Protein AF-D6AEX8-F1 (afdb_monomer_lite)

Foldseek 3Di:
DDDDDDDDDDDDDDDDDDDDDDDDDDDDDDDDDPDPPPPDDPPPPDPPQAFQFDKDFDPVVQVVVVLVVQDDDPDDPDDDDDWDRMFGFPQGDDDPPAWGKGWTDDPARPPQWTKMKTWDDDDPDIDIDIDTFHFDPDWADDPPDPDTDGHRHGHPRRHDDPVSDDDVVVVVVVVVVVVVVVVVVVVVPPPDDDDDDD

Secondary structure (DSSP, 8-state):
-------------------------------------PPPPPP-----------EEE--HHHHHHHHHTS---TT--PPPPPPPSEEE--S-S--TTSPEEEE---S--TTT-EEEEEEE--TT--EEEEEEEPBP--EE--TT-SSPEEP-SBTT-SSPPTTTS--HHHHHHHHHHHHHHHHHHHHTTSSS------

Radius of gyration: 33.28 Å; chains: 1; bounding box: 108×55×91 Å

pLDDT: mean 71.16, std 20.05, range [33.72, 96.81]

Organism: NCBI:txid457431

Sequence (198 aa):
MGGRAGPGPARAPHRATPGQDRPAQRPQSGRGSVNDRHPPPLPARMRAMLQCTAFTELPEMGARVALMGLEDEPGEATEAPELDAFLLCELGEHEEGVEHAAQLPSVSASGGRDLWMFWTDGDGRRKFRFAELLPCPAVIHRLSVKDGDACVLFDRHPAAHSWDVTDPLADLMAERIREEVRRDRGDGGAEGVRGGRP

Structure (mmCIF, N/CA/C/O backbone):
data_AF-D6AEX8-F1
#
_entry.id   AF-D6AEX8-F1
#
loop_
_atom_site.group_PDB
_atom_site.id
_atom_site.type_symbol
_atom_site.label_atom_id
_atom_site.label_alt_id
_atom_site.label_comp_id
_atom_site.label_asym_id
_atom_site.label_entity_id
_atom_site.label_seq_id
_atom_site.pdbx_PDB_ins_code
_atom_site.Cartn_x
_atom_site.Cartn_y
_atom_site.Cartn_z
_atom_site.occupancy
_atom_site.B_iso_or_equiv
_atom_site.auth_seq_id
_atom_site.auth_comp_id
_atom_site.auth_asym_id
_atom_site.auth_atom_id
_atom_site.pdbx_PDB_model_num
ATOM 1 N N . MET A 1 1 ? -30.493 -43.339 40.953 1.00 40.47 1 MET A N 1
ATOM 2 C CA . MET A 1 1 ? -31.902 -43.766 41.102 1.00 40.47 1 MET A CA 1
ATOM 3 C C . MET A 1 1 ? -32.790 -42.795 40.331 1.00 40.47 1 MET A C 1
ATOM 5 O O . MET A 1 1 ? -32.630 -41.610 40.563 1.00 40.47 1 MET A O 1
ATOM 9 N N . GLY A 1 2 ? -33.672 -43.310 39.454 1.00 43.44 2 GLY A N 1
ATOM 10 C CA . GLY A 1 2 ? -34.758 -42.598 38.734 1.00 43.44 2 GLY A CA 1
ATOM 11 C C . GLY A 1 2 ? -34.277 -41.642 37.633 1.00 43.44 2 GLY A C 1
ATOM 12 O O . GLY A 1 2 ? -33.575 -40.697 37.938 1.00 43.44 2 GLY A O 1
ATOM 13 N N . GLY A 1 3 ? -34.499 -41.864 36.330 1.00 42.03 3 GLY A N 1
ATOM 14 C CA . GLY A 1 3 ? -35.783 -42.047 35.623 1.00 42.03 3 GLY A CA 1
ATOM 15 C C . GLY A 1 3 ? -36.250 -40.667 35.107 1.00 42.03 3 GLY A C 1
ATOM 16 O O . GLY A 1 3 ? -36.285 -39.743 35.899 1.00 42.03 3 GLY A O 1
ATOM 17 N N . ARG A 1 4 ? -36.611 -40.397 33.844 1.00 50.50 4 ARG A N 1
ATOM 18 C CA . ARG A 1 4 ? -37.122 -41.212 32.729 1.00 50.50 4 ARG A CA 1
ATOM 19 C C . ARG A 1 4 ? -36.909 -40.509 31.363 1.00 50.50 4 ARG A C 1
ATOM 21 O O . ARG A 1 4 ? -36.743 -39.298 31.308 1.00 50.50 4 ARG A O 1
ATOM 28 N N . ALA A 1 5 ? -37.014 -41.304 30.289 1.00 47.91 5 ALA A N 1
ATOM 29 C CA . ALA A 1 5 ? -37.356 -40.938 28.901 1.00 47.91 5 ALA A CA 1
ATOM 30 C C . ALA A 1 5 ? -38.612 -40.027 28.814 1.00 47.91 5 ALA A C 1
ATOM 32 O O . ALA A 1 5 ? -39.414 -40.032 29.742 1.00 47.91 5 ALA A O 1
ATOM 33 N N . GLY A 1 6 ? -38.908 -39.268 27.754 1.00 41.25 6 GLY A N 1
ATOM 34 C CA . GLY A 1 6 ? -38.571 -39.386 26.333 1.00 41.25 6 GLY A CA 1
ATOM 35 C C . GLY A 1 6 ? -39.317 -38.309 25.498 1.00 41.25 6 GLY A C 1
ATOM 36 O O . GLY A 1 6 ? -39.735 -37.305 26.068 1.00 41.25 6 GLY A O 1
ATOM 37 N N . PRO A 1 7 ? -39.469 -38.486 24.170 1.00 55.53 7 PRO A N 1
ATOM 38 C CA . PRO A 1 7 ? -39.352 -37.424 23.160 1.00 55.53 7 PRO A CA 1
ATOM 39 C C . PRO A 1 7 ? -40.683 -36.878 22.607 1.00 55.53 7 PRO A C 1
ATOM 41 O O . PRO A 1 7 ? -41.732 -37.499 22.749 1.00 55.53 7 PRO A O 1
ATOM 44 N N . GLY A 1 8 ? -40.612 -35.769 21.861 1.00 37.84 8 GLY A N 1
ATOM 45 C CA . GLY A 1 8 ? -41.704 -35.302 21.001 1.00 37.84 8 GLY A CA 1
ATOM 46 C C . GLY A 1 8 ? -41.222 -34.387 19.865 1.00 37.84 8 GLY A C 1
ATOM 47 O O . GLY A 1 8 ? -40.840 -33.253 20.142 1.00 37.84 8 GLY A O 1
ATOM 48 N N . PRO A 1 9 ? -41.235 -34.843 18.598 1.00 59.88 9 PRO A N 1
ATOM 49 C CA . PRO A 1 9 ? -41.035 -34.012 17.415 1.00 59.88 9 PRO A CA 1
ATOM 50 C C . PRO A 1 9 ? -42.377 -33.682 16.739 1.00 59.88 9 PRO A C 1
ATOM 52 O O . PRO A 1 9 ? -43.274 -34.521 16.726 1.00 59.88 9 PRO A O 1
ATOM 55 N N . ALA A 1 10 ? -42.491 -32.491 16.143 1.00 43.84 10 ALA A N 1
ATOM 56 C CA . ALA A 1 10 ? -43.468 -32.073 15.116 1.00 43.84 10 ALA A CA 1
ATOM 57 C C . ALA A 1 10 ? -43.541 -30.534 15.148 1.00 43.84 10 ALA A C 1
ATOM 59 O O . ALA A 1 10 ? -43.541 -29.961 16.224 1.00 43.84 10 ALA A O 1
ATOM 60 N N . ARG A 1 11 ? -43.662 -29.758 14.073 1.00 45.56 11 ARG A N 1
ATOM 61 C CA . ARG A 1 11 ? -44.018 -30.005 12.675 1.00 45.56 11 ARG A CA 1
ATOM 62 C C . ARG A 1 11 ? -43.701 -28.702 11.930 1.00 45.56 11 ARG A C 1
ATOM 64 O O . ARG A 1 11 ? -44.128 -27.639 12.370 1.00 45.56 11 ARG A O 1
ATOM 71 N N . ALA A 1 12 ? -43.042 -28.789 10.781 1.00 50.38 12 ALA A N 1
ATOM 72 C CA . ALA A 1 12 ? -43.205 -27.784 9.737 1.00 50.38 12 ALA A CA 1
ATOM 73 C C . ALA A 1 12 ? -44.574 -27.979 9.062 1.00 50.38 12 ALA A C 1
ATOM 75 O O . ALA A 1 12 ? -45.038 -29.119 8.941 1.00 50.38 12 ALA A O 1
ATOM 76 N N . PRO A 1 13 ? -45.187 -26.909 8.544 1.00 58.19 13 PRO A N 1
ATOM 77 C CA . PRO A 1 13 ? -46.015 -27.036 7.360 1.00 58.19 13 PRO A CA 1
ATOM 78 C C . PRO A 1 13 ? -45.379 -26.295 6.182 1.00 58.19 13 PRO A C 1
ATOM 80 O O . PRO A 1 13 ? -45.361 -25.069 6.114 1.00 58.19 13 PRO A O 1
ATOM 83 N N . HIS A 1 14 ? -44.927 -27.082 5.206 1.00 39.69 14 HIS A N 1
ATOM 84 C CA . HIS A 1 14 ? -44.972 -26.679 3.808 1.00 39.69 14 HIS A CA 1
ATOM 85 C C . HIS A 1 14 ? -46.424 -26.364 3.436 1.00 39.69 14 HIS A C 1
ATOM 87 O O . HIS A 1 14 ? -47.316 -27.190 3.642 1.00 39.69 14 HIS A O 1
ATOM 93 N N . ARG A 1 15 ? -46.651 -25.207 2.813 1.00 41.66 15 ARG A N 1
ATOM 94 C CA . ARG A 1 15 ? -47.817 -24.999 1.957 1.00 41.66 15 ARG A CA 1
ATOM 95 C C . ARG A 1 15 ? -47.347 -24.395 0.642 1.00 41.66 15 ARG A C 1
ATOM 97 O O . ARG A 1 15 ? -46.843 -23.280 0.594 1.00 41.66 15 ARG A O 1
ATOM 104 N N . ALA A 1 16 ? -47.461 -25.212 -0.393 1.00 36.91 16 ALA A N 1
ATOM 105 C CA . ALA A 1 16 ? -47.256 -24.860 -1.782 1.00 36.91 16 ALA A CA 1
ATOM 106 C C . ALA A 1 16 ? -48.549 -24.302 -2.402 1.00 36.91 16 ALA A C 1
ATOM 108 O O . ALA A 1 16 ? -49.630 -24.457 -1.829 1.00 36.91 16 ALA A O 1
ATOM 109 N N . THR A 1 17 ? -48.384 -23.830 -3.646 1.00 44.56 17 THR A N 1
ATOM 110 C CA . THR A 1 17 ? -49.362 -23.609 -4.738 1.00 44.56 17 THR A CA 1
ATOM 111 C C . THR A 1 17 ? -50.007 -22.216 -4.840 1.00 44.56 17 THR A C 1
ATOM 113 O O . THR A 1 17 ? -50.151 -21.542 -3.825 1.00 44.56 17 THR A O 1
ATOM 116 N N . PRO A 1 18 ? -50.533 -21.826 -6.022 1.00 45.72 18 PRO A N 1
ATOM 117 C CA . PRO A 1 18 ? -49.963 -21.957 -7.377 1.00 45.72 18 PRO A CA 1
ATOM 118 C C . PRO A 1 18 ? -50.206 -20.715 -8.276 1.00 45.72 18 PRO A C 1
ATOM 120 O O . PRO A 1 18 ? -51.182 -20.003 -8.098 1.00 45.72 18 PRO A O 1
ATOM 123 N N . GLY A 1 19 ? -49.405 -20.594 -9.343 1.00 33.72 19 GLY A N 1
ATOM 124 C CA . GLY A 1 19 ? -49.884 -20.275 -10.699 1.00 33.72 19 GLY A CA 1
ATOM 125 C C . GLY A 1 19 ? -50.296 -18.840 -11.067 1.00 33.72 19 GLY A C 1
ATOM 126 O O . GLY A 1 19 ? -50.772 -18.077 -10.241 1.00 33.72 19 GLY A O 1
ATOM 127 N N . GLN A 1 20 ? -50.204 -18.594 -12.383 1.00 41.84 20 GLN A N 1
ATOM 128 C CA . GLN A 1 20 ? -50.822 -17.513 -13.175 1.00 41.84 20 GLN A CA 1
ATOM 129 C C . GLN A 1 20 ? -50.052 -16.175 -13.184 1.00 41.84 20 GLN A C 1
ATOM 131 O O . GLN A 1 20 ? -49.653 -15.668 -12.151 1.00 41.84 20 GLN A O 1
ATOM 136 N N . ASP A 1 21 ? -49.751 -15.522 -14.307 1.00 40.06 21 ASP A N 1
ATOM 137 C CA . ASP A 1 21 ? -50.080 -15.775 -15.705 1.00 40.06 21 ASP A CA 1
ATOM 138 C C . ASP A 1 21 ? -49.031 -15.127 -16.612 1.00 40.06 21 ASP A C 1
ATOM 140 O O . ASP A 1 21 ? -48.536 -14.025 -16.375 1.00 40.06 21 ASP A O 1
ATOM 144 N N . ARG A 1 22 ? -48.715 -15.841 -17.689 1.00 48.41 22 ARG A N 1
ATOM 145 C CA . ARG A 1 22 ? -47.839 -15.412 -18.773 1.00 48.41 22 ARG A CA 1
ATOM 146 C C . ARG A 1 22 ? -48.739 -14.942 -19.921 1.00 48.41 22 ARG A C 1
ATOM 148 O O . ARG A 1 22 ? -49.391 -15.793 -20.523 1.00 48.41 22 ARG A O 1
ATOM 155 N N . PRO A 1 23 ? -48.769 -13.657 -20.305 1.00 47.47 23 PRO A N 1
ATOM 156 C CA . PRO A 1 23 ? -49.299 -13.296 -21.608 1.00 47.47 23 PRO A CA 1
ATOM 157 C C . PRO A 1 23 ? -48.186 -13.388 -22.655 1.00 47.47 23 PRO A C 1
ATOM 159 O O . PRO A 1 23 ? -47.220 -12.627 -22.655 1.00 47.47 23 PRO A O 1
ATOM 162 N N . ALA A 1 24 ? -48.349 -14.339 -23.572 1.00 42.94 24 ALA A N 1
ATOM 163 C CA . ALA A 1 24 ? -47.699 -14.310 -24.871 1.00 42.94 24 ALA A CA 1
ATOM 164 C C . ALA A 1 24 ? -48.256 -13.122 -25.672 1.00 42.94 24 ALA A C 1
ATOM 166 O O . ALA A 1 24 ? -49.466 -13.030 -25.881 1.00 42.94 24 ALA A O 1
ATOM 167 N N . GLN A 1 25 ? -47.383 -12.235 -26.153 1.00 46.62 25 GLN A N 1
ATOM 168 C CA . GLN A 1 25 ? -47.724 -11.293 -27.218 1.00 46.62 25 GLN A CA 1
ATOM 169 C C . GLN A 1 25 ? -46.730 -11.399 -28.380 1.00 46.62 25 GLN A C 1
ATOM 171 O O . GLN A 1 25 ? -45.551 -11.692 -28.212 1.00 46.62 25 GLN A O 1
ATOM 176 N N . ARG A 1 26 ? -47.325 -11.243 -29.564 1.00 44.19 26 ARG A N 1
ATOM 177 C CA . ARG A 1 26 ? -46.908 -11.564 -30.936 1.00 44.19 26 ARG A CA 1
ATOM 178 C C . ARG A 1 26 ? -45.551 -11.013 -31.408 1.00 44.19 26 ARG A C 1
ATOM 180 O O . ARG A 1 26 ? -45.078 -10.006 -30.889 1.00 44.19 26 ARG A O 1
ATOM 187 N N . PRO A 1 27 ? -44.999 -11.601 -32.491 1.00 40.84 27 PRO A N 1
ATOM 188 C CA . PRO A 1 27 ? -43.786 -11.117 -33.135 1.00 40.84 27 PRO A CA 1
ATOM 189 C C . PRO A 1 27 ? -44.057 -9.791 -33.855 1.00 40.84 27 PRO A C 1
ATOM 191 O O . PRO A 1 27 ? -44.942 -9.710 -34.710 1.00 40.84 27 PRO A O 1
ATOM 194 N N . GLN A 1 28 ? -43.287 -8.754 -33.526 1.00 47.34 28 GLN A N 1
ATOM 195 C CA . GLN A 1 28 ? -43.248 -7.530 -34.317 1.00 47.34 28 GLN A CA 1
ATOM 196 C C . GLN A 1 28 ? -42.206 -7.690 -35.424 1.00 47.34 28 GLN A C 1
ATOM 198 O O . GLN A 1 28 ? -41.004 -7.789 -35.188 1.00 47.34 28 GLN A O 1
ATOM 203 N N . SER A 1 29 ? -42.724 -7.763 -36.646 1.00 39.59 29 SER A N 1
ATOM 204 C CA . SER A 1 29 ? -42.009 -7.645 -37.909 1.00 39.59 29 SER A CA 1
ATOM 205 C C . SER A 1 29 ? -41.230 -6.330 -37.987 1.00 39.59 29 SER A C 1
ATOM 207 O O . SER A 1 29 ? -41.716 -5.287 -37.551 1.00 39.59 29 SER A O 1
ATOM 209 N N . GLY A 1 30 ? -40.039 -6.402 -38.575 1.00 43.69 30 GLY A N 1
ATOM 210 C CA . GLY A 1 30 ? -39.017 -5.370 -38.521 1.00 43.69 30 GLY A CA 1
ATOM 211 C C . GLY A 1 30 ? -39.363 -4.001 -39.106 1.00 43.69 30 GLY A C 1
ATOM 212 O O . GLY A 1 30 ? -40.129 -3.846 -40.056 1.00 43.69 30 GLY A O 1
ATOM 213 N N . ARG A 1 31 ? -38.646 -3.014 -38.574 1.00 42.91 31 ARG A N 1
ATOM 214 C CA . ARG A 1 31 ? -38.124 -1.869 -39.318 1.00 42.91 31 ARG A CA 1
ATOM 215 C C . ARG A 1 31 ? -36.673 -1.706 -38.888 1.00 42.91 31 ARG A C 1
ATOM 217 O O . ARG A 1 31 ? -36.395 -1.622 -37.697 1.00 42.91 31 ARG A O 1
ATOM 224 N N . GLY A 1 32 ? -35.760 -1.763 -39.854 1.00 46.50 32 GLY A N 1
ATOM 225 C CA . GLY A 1 32 ? -34.331 -1.617 -39.614 1.00 46.50 32 GLY A CA 1
ATOM 226 C C . GLY A 1 32 ? -34.030 -0.277 -38.953 1.00 46.50 32 GLY A C 1
ATOM 227 O O . GLY A 1 32 ? -34.293 0.770 -39.539 1.00 46.50 32 GLY A O 1
ATOM 228 N N . SER A 1 33 ? -33.470 -0.330 -37.746 1.00 41.44 33 SER A N 1
ATOM 229 C CA . SER A 1 33 ? -32.768 0.800 -37.152 1.00 41.44 33 SER A CA 1
ATOM 230 C C . SER A 1 33 ? -31.300 0.664 -37.528 1.00 41.44 33 SER A C 1
ATOM 232 O O . SER A 1 33 ? -30.541 -0.112 -36.951 1.00 41.44 33 SER A O 1
ATOM 234 N N . VAL A 1 34 ? -30.918 1.371 -38.584 1.00 51.06 34 VAL A N 1
ATOM 235 C CA . VAL A 1 34 ? -29.521 1.569 -38.957 1.00 51.06 34 VAL A CA 1
ATOM 236 C C . VAL A 1 34 ? -28.961 2.602 -37.980 1.00 51.06 34 VAL A C 1
ATOM 238 O O . VAL A 1 34 ? -29.012 3.785 -38.286 1.00 51.06 34 VAL A O 1
ATOM 241 N N . ASN A 1 35 ? -28.557 2.169 -36.778 1.00 49.91 35 ASN A N 1
ATOM 242 C CA . ASN A 1 35 ? -27.537 2.793 -35.912 1.00 49.91 35 ASN A CA 1
ATOM 243 C C . ASN A 1 35 ? -27.545 2.187 -34.494 1.00 49.91 35 ASN A C 1
ATOM 245 O O . ASN A 1 35 ? -27.806 2.875 -33.518 1.00 49.91 35 ASN A O 1
ATOM 249 N N . ASP A 1 36 ? -27.177 0.911 -34.377 1.00 45.22 36 ASP A N 1
ATOM 250 C CA . ASP A 1 36 ? -26.611 0.353 -33.139 1.00 45.22 36 ASP A CA 1
ATOM 251 C C . ASP A 1 36 ? -25.199 -0.149 -33.446 1.00 45.22 36 ASP A C 1
ATOM 253 O O . ASP A 1 36 ? -24.874 -1.333 -33.379 1.00 45.22 36 ASP A O 1
ATOM 257 N N . ARG A 1 37 ? -24.328 0.777 -33.858 1.00 45.16 37 ARG A N 1
ATOM 258 C CA . ARG A 1 37 ? -22.890 0.544 -33.747 1.00 45.16 37 ARG A CA 1
ATOM 259 C C . ARG A 1 37 ? -22.507 0.930 -32.329 1.00 45.16 37 ARG A C 1
ATOM 261 O O . ARG A 1 37 ? -22.095 2.060 -32.088 1.00 45.16 37 ARG A O 1
ATOM 268 N N . HIS A 1 38 ? -22.653 -0.014 -31.401 1.00 45.69 38 HIS A N 1
ATOM 269 C CA . HIS A 1 38 ? -21.821 0.024 -30.207 1.00 45.69 38 HIS A CA 1
ATOM 270 C C . HIS A 1 38 ? -20.369 0.148 -30.692 1.00 45.69 38 HIS A C 1
ATOM 272 O O . HIS A 1 38 ? -19.953 -0.659 -31.535 1.00 45.69 38 HIS A O 1
ATOM 278 N N . PRO A 1 39 ? -19.607 1.165 -30.255 1.00 46.16 39 PRO A N 1
ATOM 279 C CA . PRO A 1 39 ? -18.183 1.170 -30.527 1.00 46.16 39 PRO A CA 1
ATOM 280 C C . PRO A 1 39 ? -17.604 -0.140 -29.971 1.00 46.16 39 PRO A C 1
ATOM 282 O O . PRO A 1 39 ? -18.039 -0.584 -28.902 1.00 46.16 39 PRO A O 1
ATOM 285 N N . PRO A 1 40 ? -16.670 -0.797 -30.683 1.00 49.59 40 PRO A N 1
ATOM 286 C CA . PRO A 1 40 ? -15.961 -1.925 -30.097 1.00 49.59 40 PRO A CA 1
ATOM 287 C C . PRO A 1 40 ? -15.366 -1.473 -28.756 1.00 49.59 40 PRO A C 1
ATOM 289 O O . PRO A 1 40 ? -14.956 -0.307 -28.657 1.00 49.59 40 PRO A O 1
ATOM 292 N N . PRO A 1 41 ? -15.317 -2.345 -27.729 1.00 53.75 41 PRO A N 1
ATOM 293 C CA . PRO A 1 41 ? -14.581 -2.022 -26.517 1.00 53.75 41 PRO A CA 1
ATOM 294 C C . PRO A 1 41 ? -13.187 -1.585 -26.957 1.00 53.75 41 PRO A C 1
ATOM 296 O O . PRO A 1 41 ? -12.551 -2.251 -27.781 1.00 53.75 41 PRO A O 1
ATOM 299 N N . LEU A 1 42 ? -12.771 -0.403 -26.502 1.00 49.94 42 LEU A N 1
ATOM 300 C CA . LEU A 1 42 ? -11.452 0.114 -26.825 1.00 49.94 42 LEU A CA 1
ATOM 301 C C . LEU A 1 42 ? -10.431 -0.993 -26.501 1.00 49.94 42 LEU A C 1
ATOM 303 O O . LEU A 1 42 ? -10.578 -1.651 -25.466 1.00 49.94 42 LEU A O 1
ATOM 307 N N . PRO A 1 43 ? -9.417 -1.233 -27.359 1.00 46.56 43 PRO A N 1
ATOM 308 C CA . PRO A 1 43 ? -8.314 -2.113 -26.986 1.00 46.56 43 PRO A CA 1
ATOM 309 C C . PRO A 1 43 ? -7.749 -1.620 -25.652 1.00 46.56 43 PRO A C 1
ATOM 311 O O . PRO A 1 43 ? -7.888 -0.429 -25.375 1.00 46.56 43 PRO A O 1
ATOM 314 N N . ALA A 1 44 ? -7.148 -2.505 -24.849 1.00 46.53 44 ALA A N 1
ATOM 315 C CA . ALA A 1 44 ? -6.497 -2.192 -23.574 1.00 46.53 44 ALA A CA 1
ATOM 316 C C . ALA A 1 44 ? -5.417 -1.104 -23.759 1.00 46.53 44 ALA A C 1
ATOM 318 O O . ALA A 1 44 ? -4.225 -1.361 -23.873 1.00 46.53 44 ALA A O 1
ATOM 319 N N . ARG A 1 45 ? -5.875 0.135 -23.899 1.00 47.09 45 ARG A N 1
ATOM 320 C CA . ARG A 1 45 ? -5.122 1.366 -24.033 1.00 47.09 45 ARG A CA 1
ATOM 321 C C . ARG A 1 45 ? -4.713 1.701 -22.622 1.00 47.09 45 ARG A C 1
ATOM 323 O O . ARG A 1 45 ? -5.615 1.879 -21.814 1.00 47.09 45 ARG A O 1
ATOM 330 N N . MET A 1 46 ? -3.403 1.747 -22.371 1.00 52.00 46 MET A N 1
ATOM 331 C CA . MET A 1 46 ? -2.783 2.409 -21.220 1.00 52.00 46 MET A CA 1
ATOM 332 C C . MET A 1 46 ? -3.677 2.337 -19.980 1.00 52.00 46 MET A C 1
ATOM 334 O O . MET A 1 46 ? -4.436 3.274 -19.730 1.00 52.00 46 MET A O 1
ATOM 338 N N . ARG A 1 47 ? -3.622 1.226 -19.225 1.00 46.84 47 ARG A N 1
ATOM 339 C CA . ARG A 1 47 ? -4.078 1.285 -17.830 1.00 46.84 47 ARG A CA 1
ATOM 340 C C . ARG A 1 47 ? -3.356 2.487 -17.237 1.00 46.84 47 ARG A C 1
ATOM 342 O O . ARG A 1 47 ? -2.127 2.503 -17.214 1.00 46.84 47 ARG A O 1
ATOM 349 N N . ALA A 1 48 ? -4.103 3.546 -16.940 1.00 48.38 48 ALA A N 1
ATOM 350 C CA . ALA A 1 48 ? -3.549 4.682 -16.245 1.00 48.38 48 ALA A CA 1
ATOM 351 C C . ALA A 1 48 ? -3.041 4.098 -14.935 1.00 48.38 48 ALA A C 1
ATOM 353 O O . ALA A 1 48 ? -3.846 3.611 -14.155 1.00 48.38 48 ALA A O 1
ATOM 354 N N . MET A 1 49 ? -1.723 4.061 -14.773 1.00 59.75 49 MET A N 1
ATOM 355 C CA . MET A 1 49 ? -1.080 3.620 -13.548 1.00 59.75 49 MET A CA 1
ATOM 356 C C . MET A 1 49 ? -1.428 4.635 -12.473 1.00 59.75 49 MET A C 1
ATOM 358 O O . MET A 1 49 ? -0.769 5.667 -12.325 1.00 59.75 49 MET A O 1
ATOM 362 N N . LEU A 1 50 ? -2.542 4.398 -11.800 1.00 70.75 50 LEU A N 1
ATOM 363 C CA . LEU A 1 50 ? -3.058 5.319 -10.810 1.00 70.75 50 LEU A CA 1
ATOM 364 C C . LEU A 1 50 ? -2.521 4.887 -9.460 1.00 70.75 50 LEU A C 1
ATOM 366 O O . LEU A 1 50 ? -2.912 3.860 -8.921 1.00 70.75 50 LEU A O 1
ATOM 370 N N . GLN A 1 51 ? -1.630 5.697 -8.899 1.00 78.06 51 GLN A N 1
ATOM 371 C CA . GLN A 1 51 ? -1.313 5.579 -7.484 1.00 78.06 51 GLN A CA 1
ATOM 372 C C . GLN A 1 51 ? -2.612 5.742 -6.688 1.00 78.06 51 GLN A C 1
ATOM 374 O O . GLN A 1 51 ? -3.360 6.700 -6.905 1.00 78.06 51 GLN A O 1
ATOM 379 N N . CYS A 1 52 ? -2.901 4.802 -5.792 1.00 90.06 52 CYS A N 1
ATOM 380 C CA . CYS A 1 52 ? -4.004 4.960 -4.861 1.00 90.06 52 CYS A CA 1
ATOM 381 C C . CYS A 1 52 ? -3.700 6.142 -3.939 1.00 90.06 52 CYS A C 1
ATOM 383 O O . CYS A 1 52 ? -2.654 6.196 -3.303 1.00 90.06 52 CYS A O 1
ATOM 385 N N . THR A 1 53 ? -4.618 7.104 -3.868 1.00 92.00 53 THR A N 1
ATOM 38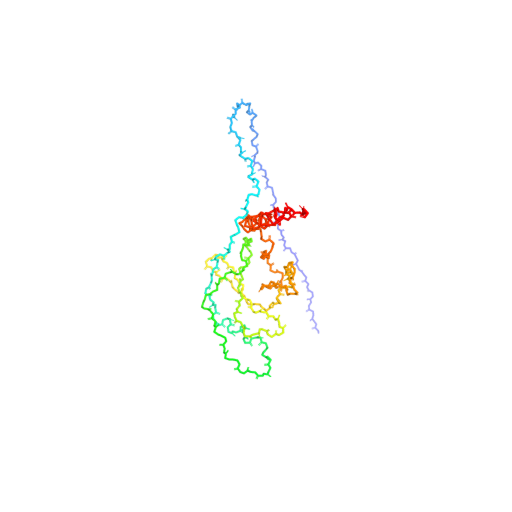6 C CA . THR A 1 53 ? -4.474 8.302 -3.025 1.00 92.00 53 THR A CA 1
ATOM 387 C C . THR A 1 53 ? -5.277 8.197 -1.729 1.00 92.00 53 THR A C 1
ATOM 389 O O . THR A 1 53 ? -5.580 9.216 -1.105 1.00 92.00 53 THR A O 1
ATOM 392 N N . ALA A 1 54 ? -5.700 6.988 -1.349 1.00 93.19 54 ALA A N 1
ATOM 393 C CA . ALA A 1 54 ? -6.400 6.771 -0.092 1.00 93.19 54 ALA A CA 1
ATOM 394 C C . ALA A 1 54 ? -5.470 7.098 1.079 1.00 93.19 54 ALA A C 1
ATOM 396 O O . ALA A 1 54 ? -4.304 6.704 1.086 1.00 93.19 54 ALA A O 1
ATOM 397 N N . PHE A 1 55 ? -6.002 7.803 2.073 1.00 94.38 55 PHE A N 1
ATOM 398 C CA . PHE A 1 55 ? -5.264 8.170 3.274 1.00 94.38 55 PHE A CA 1
ATOM 399 C C . PHE A 1 55 ? -6.122 7.990 4.526 1.00 94.38 55 PHE A C 1
ATOM 401 O O . PHE A 1 55 ? -7.361 7.994 4.476 1.00 94.38 55 PHE A O 1
ATOM 408 N N . THR A 1 56 ? -5.459 7.850 5.669 1.00 94.25 56 THR A N 1
ATOM 409 C CA . THR A 1 56 ? -6.110 7.747 6.973 1.00 94.25 56 THR A CA 1
ATOM 410 C C . THR A 1 56 ? -5.312 8.426 8.066 1.00 94.25 56 THR A C 1
ATOM 412 O O . THR A 1 56 ? -4.089 8.418 8.033 1.00 94.25 56 THR A O 1
ATOM 415 N N . GLU A 1 57 ? -6.011 8.971 9.060 1.00 93.44 57 GLU A N 1
ATOM 416 C CA . GLU A 1 57 ? -5.399 9.228 10.362 1.00 93.44 57 GLU A CA 1
ATOM 417 C C . GLU A 1 57 ? -4.933 7.900 10.958 1.00 93.44 57 GLU A C 1
ATOM 419 O O . GLU A 1 57 ? -5.638 6.885 10.846 1.00 93.44 57 GLU A O 1
ATOM 424 N N . LEU A 1 58 ? -3.756 7.914 11.577 1.00 91.88 58 LEU A N 1
ATOM 425 C CA . LEU A 1 58 ? -3.232 6.778 12.317 1.00 91.88 58 LEU A CA 1
ATOM 426 C C . LEU A 1 58 ? -3.957 6.672 13.667 1.00 91.88 58 LEU A C 1
ATOM 428 O O . LEU A 1 58 ? -3.911 7.615 14.461 1.00 91.88 58 LEU A O 1
ATOM 432 N N . PRO A 1 59 ? -4.586 5.528 13.997 1.00 91.69 59 PRO A N 1
ATOM 433 C CA . PRO A 1 59 ? -5.093 5.282 15.340 1.00 91.69 59 PRO A CA 1
ATOM 434 C C . PRO A 1 59 ? -3.922 5.125 16.323 1.00 91.69 59 PRO A C 1
ATOM 436 O O . PRO A 1 59 ? -3.503 4.007 16.618 1.00 91.69 59 PRO A O 1
ATOM 439 N N . GLU A 1 60 ? -3.394 6.242 16.829 1.00 88.31 60 GLU A N 1
ATOM 440 C CA . GLU A 1 60 ? -2.122 6.313 17.564 1.00 88.31 60 GLU A CA 1
ATOM 441 C C . GLU A 1 60 ? -2.035 5.290 18.704 1.00 88.31 60 GLU A C 1
ATOM 443 O O . GLU A 1 60 ? -1.069 4.537 18.804 1.00 88.31 60 GLU A O 1
ATOM 448 N N . MET A 1 61 ? -3.079 5.189 19.531 1.00 89.19 61 MET A N 1
ATOM 449 C CA . MET A 1 61 ? -3.117 4.205 20.618 1.00 89.19 61 MET A CA 1
ATOM 450 C C . MET A 1 61 ? -3.076 2.761 20.108 1.00 89.19 61 MET A C 1
ATOM 452 O O . MET A 1 61 ? -2.427 1.918 20.720 1.00 89.19 61 MET A O 1
ATOM 456 N N . GLY A 1 62 ? -3.746 2.468 18.991 1.00 89.06 62 GLY A N 1
ATOM 457 C CA . GLY A 1 62 ? -3.705 1.147 18.367 1.00 89.06 62 GLY A CA 1
ATOM 458 C C . GLY A 1 62 ? -2.320 0.819 17.808 1.00 89.06 62 GLY A C 1
ATOM 459 O O . GLY A 1 62 ? -1.831 -0.286 18.020 1.00 89.06 62 GLY A O 1
ATOM 460 N N . ALA A 1 63 ? -1.671 1.795 17.171 1.00 88.06 63 ALA A N 1
ATOM 461 C CA . ALA A 1 63 ? -0.320 1.659 16.637 1.00 88.06 63 ALA A CA 1
ATOM 462 C C . ALA A 1 63 ? 0.712 1.435 17.751 1.00 88.06 63 ALA A C 1
ATOM 464 O O . ALA A 1 63 ? 1.520 0.517 17.664 1.00 88.06 63 ALA A O 1
ATOM 465 N N . ARG A 1 64 ? 0.631 2.200 18.848 1.00 85.88 64 ARG A N 1
ATOM 466 C CA . ARG A 1 64 ? 1.493 2.020 20.029 1.00 85.88 64 ARG A CA 1
ATOM 467 C C . ARG A 1 64 ? 1.327 0.637 20.659 1.00 85.88 64 ARG A C 1
ATOM 469 O O . ARG A 1 64 ? 2.321 0.016 21.008 1.00 85.88 64 ARG A O 1
ATOM 476 N N . VAL A 1 65 ? 0.092 0.142 20.784 1.00 86.62 65 VAL A N 1
ATOM 477 C CA . VAL A 1 65 ? -0.167 -1.215 21.298 1.00 86.62 65 VAL A CA 1
ATOM 478 C C . VAL A 1 65 ? 0.407 -2.282 20.365 1.00 86.62 65 VAL A C 1
ATOM 480 O O . VAL A 1 65 ? 0.991 -3.244 20.851 1.00 86.62 65 VAL A O 1
ATOM 483 N N . ALA A 1 66 ? 0.270 -2.113 19.047 1.00 86.94 66 ALA A N 1
ATOM 484 C CA . ALA A 1 66 ? 0.864 -3.028 18.076 1.00 86.94 66 ALA A CA 1
ATOM 485 C C . ALA A 1 66 ? 2.400 -3.023 18.157 1.00 86.94 66 ALA A C 1
ATOM 487 O O . ALA A 1 66 ? 3.008 -4.086 18.158 1.00 86.94 66 ALA A O 1
ATOM 488 N N . LEU A 1 67 ? 3.014 -1.845 18.315 1.00 80.56 67 LEU A N 1
ATOM 489 C CA . LEU A 1 67 ? 4.462 -1.700 18.469 1.00 80.56 67 LEU A CA 1
ATOM 490 C C . LEU A 1 67 ? 4.991 -2.332 19.761 1.00 80.56 67 LEU A C 1
ATOM 492 O O . LEU A 1 67 ? 6.021 -2.981 19.724 1.00 80.56 67 LEU A O 1
ATOM 496 N N . MET A 1 68 ? 4.273 -2.213 20.882 1.00 79.44 68 MET A N 1
ATOM 497 C CA . MET A 1 68 ? 4.641 -2.899 22.134 1.00 79.44 68 MET A CA 1
ATOM 498 C C . MET A 1 68 ? 4.556 -4.432 22.039 1.00 79.44 68 MET A C 1
ATOM 500 O O . MET A 1 68 ? 5.073 -5.123 22.912 1.00 79.44 68 MET A O 1
ATOM 504 N N . GLY A 1 69 ? 3.838 -4.961 21.043 1.00 73.50 69 GLY A N 1
ATOM 505 C CA . GLY A 1 69 ? 3.735 -6.396 20.783 1.00 73.50 69 GLY A CA 1
ATOM 506 C C . GLY A 1 69 ? 4.912 -6.970 19.993 1.00 73.50 69 GLY A C 1
ATOM 507 O O . GLY A 1 69 ? 5.098 -8.185 20.026 1.00 73.50 69 GLY A O 1
ATOM 508 N N . LEU A 1 70 ? 5.702 -6.119 19.327 1.00 72.75 70 LEU A N 1
ATOM 509 C CA . LEU A 1 70 ? 6.951 -6.518 18.684 1.00 72.75 70 LEU A CA 1
ATOM 510 C C . LEU A 1 70 ? 7.969 -6.815 19.786 1.00 72.75 70 LEU A C 1
ATOM 512 O O . LEU A 1 70 ? 8.272 -5.951 20.604 1.00 72.75 70 LEU A O 1
ATOM 516 N N . GLU A 1 71 ? 8.469 -8.047 19.846 1.00 60.03 71 GLU A N 1
ATOM 517 C CA . GLU A 1 71 ? 9.487 -8.414 20.829 1.00 60.03 71 GLU A CA 1
ATOM 518 C C . GLU A 1 71 ? 10.752 -7.579 20.576 1.00 60.03 71 GLU A C 1
ATOM 520 O O . GLU A 1 71 ? 11.383 -7.729 19.528 1.00 60.03 71 GLU A O 1
ATOM 525 N N . ASP A 1 72 ? 11.108 -6.697 21.513 1.00 56.72 72 ASP A N 1
ATOM 526 C CA . ASP A 1 72 ? 12.378 -5.971 21.494 1.00 56.72 72 ASP A CA 1
ATOM 527 C C . ASP A 1 72 ? 13.539 -6.963 21.663 1.00 56.72 72 ASP A C 1
ATOM 529 O O . ASP A 1 72 ? 13.561 -7.767 22.602 1.00 56.72 72 ASP A O 1
ATOM 533 N N . GLU A 1 73 ? 14.542 -6.889 20.783 1.00 53.88 73 GLU A N 1
ATOM 534 C CA . GLU A 1 73 ? 15.844 -7.504 21.060 1.00 53.88 73 GLU A CA 1
ATOM 535 C C . GLU A 1 73 ? 16.414 -6.831 22.324 1.00 53.88 73 GLU A C 1
ATOM 537 O O . GLU A 1 73 ? 16.503 -5.599 22.381 1.00 53.88 73 GLU A O 1
ATOM 542 N N . PRO A 1 74 ? 16.773 -7.593 23.372 1.00 47.31 74 PRO A N 1
ATOM 543 C CA . PRO A 1 74 ? 17.191 -7.016 24.640 1.00 47.31 74 PRO A CA 1
ATOM 544 C C . PRO A 1 74 ? 18.557 -6.339 24.482 1.00 47.31 74 PRO A C 1
ATOM 546 O O . PRO A 1 74 ? 19.597 -6.983 24.599 1.00 47.31 74 PRO A O 1
ATOM 549 N N . GLY A 1 75 ? 18.572 -5.026 24.244 1.00 50.81 75 GLY A N 1
ATOM 550 C CA . GLY A 1 75 ? 19.837 -4.309 24.084 1.00 50.81 75 GLY A CA 1
ATOM 551 C C . GLY A 1 75 ? 19.779 -2.789 24.047 1.00 50.81 75 GLY A C 1
ATOM 552 O O . GLY A 1 75 ? 20.743 -2.158 24.475 1.00 50.81 75 GLY A O 1
ATOM 553 N N . GLU A 1 76 ? 18.678 -2.177 23.617 1.00 50.97 76 GLU A N 1
ATOM 554 C CA . GLU A 1 76 ? 18.644 -0.726 23.449 1.00 50.97 76 GLU A CA 1
ATOM 555 C C . GLU A 1 76 ? 17.284 -0.187 23.881 1.00 50.97 76 GLU A C 1
ATOM 557 O O . GLU A 1 76 ? 16.242 -0.644 23.423 1.00 50.97 76 GLU A O 1
ATOM 562 N N . ALA A 1 77 ? 17.282 0.755 24.828 1.00 50.56 77 ALA A N 1
ATOM 563 C CA . ALA A 1 77 ? 16.084 1.512 25.162 1.00 50.56 77 ALA A CA 1
ATOM 564 C C . ALA A 1 77 ? 15.816 2.472 24.001 1.00 50.56 77 ALA A C 1
ATOM 566 O O . ALA A 1 77 ? 16.190 3.644 24.045 1.00 50.56 77 ALA A O 1
ATOM 567 N N . THR A 1 78 ? 15.250 1.933 22.929 1.00 55.38 78 THR A N 1
ATOM 568 C CA . THR A 1 78 ? 14.880 2.689 21.748 1.00 55.38 78 THR A CA 1
ATOM 569 C C . THR A 1 78 ? 13.768 3.655 22.136 1.00 55.38 78 THR A C 1
ATOM 571 O O . THR A 1 78 ? 12.717 3.263 22.644 1.00 55.38 78 THR A O 1
ATOM 574 N N . GLU A 1 79 ? 14.034 4.947 21.952 1.00 58.56 79 GLU A N 1
ATOM 575 C CA . GLU A 1 79 ? 13.020 5.990 22.049 1.00 58.56 79 GLU A CA 1
ATOM 576 C C . GLU A 1 79 ? 11.825 5.597 21.171 1.00 58.56 79 GLU A C 1
ATOM 578 O O . GLU A 1 79 ? 12.012 5.105 20.057 1.00 58.56 79 GLU A O 1
ATOM 583 N N . ALA A 1 80 ? 10.602 5.745 21.694 1.00 61.97 80 ALA A N 1
ATOM 584 C CA . ALA A 1 80 ? 9.409 5.333 20.962 1.00 61.97 80 ALA A CA 1
ATOM 585 C C . ALA A 1 80 ? 9.416 5.997 19.573 1.00 61.97 80 ALA A C 1
ATOM 587 O O . ALA A 1 80 ? 9.566 7.221 19.518 1.00 61.97 80 ALA A O 1
ATOM 588 N N . PRO A 1 81 ? 9.268 5.229 18.476 1.00 67.06 81 PRO A N 1
ATOM 589 C CA . PRO A 1 81 ? 9.353 5.782 17.133 1.00 67.06 81 PRO A CA 1
ATOM 590 C C . PRO A 1 81 ? 8.343 6.914 16.971 1.00 67.06 81 PRO A C 1
ATOM 592 O O . PRO A 1 81 ? 7.198 6.815 17.427 1.00 67.06 81 PRO A O 1
ATOM 595 N N . GLU A 1 82 ? 8.780 7.998 16.334 1.00 73.25 82 GLU A N 1
ATOM 596 C CA . GLU A 1 82 ? 7.875 9.062 15.925 1.00 73.25 82 GLU A CA 1
ATOM 597 C C . GLU A 1 82 ? 6.904 8.481 14.892 1.00 73.25 82 GLU A C 1
ATOM 599 O O . GLU A 1 82 ? 7.317 7.925 13.875 1.00 73.25 82 GLU A O 1
ATOM 604 N N . LEU A 1 83 ? 5.608 8.533 15.207 1.00 81.00 83 LEU A N 1
ATOM 605 C CA . LEU A 1 83 ? 4.558 7.998 14.352 1.00 81.00 83 LEU A CA 1
ATOM 606 C C . LEU A 1 83 ? 3.942 9.123 13.538 1.00 81.00 83 LEU A C 1
ATOM 608 O O . LEU A 1 83 ? 3.524 10.142 14.095 1.00 81.00 83 LEU A O 1
ATOM 612 N N . ASP A 1 84 ? 3.812 8.899 12.237 1.00 84.44 84 ASP A N 1
ATOM 613 C CA . ASP A 1 84 ? 3.098 9.821 11.368 1.00 84.44 84 ASP A CA 1
ATOM 614 C C . ASP A 1 84 ? 1.623 9.917 11.772 1.00 84.44 84 ASP A C 1
ATOM 616 O O . ASP A 1 84 ? 0.940 8.917 12.004 1.00 84.44 84 ASP A O 1
ATOM 620 N N . ALA A 1 85 ? 1.094 11.141 11.813 1.00 87.31 85 ALA A N 1
ATOM 621 C CA . ALA A 1 85 ? -0.320 11.368 12.113 1.00 87.31 85 ALA A CA 1
ATOM 622 C C . ALA A 1 85 ? -1.246 10.860 10.993 1.00 87.31 85 ALA A C 1
ATOM 624 O O . ALA A 1 85 ? -2.410 10.536 11.243 1.00 87.31 85 ALA A O 1
ATOM 625 N N . PHE A 1 86 ? -0.732 10.785 9.762 1.00 91.50 86 PHE A N 1
ATOM 626 C CA . PHE A 1 86 ? -1.474 10.377 8.576 1.00 91.50 86 PHE A CA 1
ATOM 627 C C . PHE A 1 86 ? -0.675 9.370 7.761 1.00 91.50 86 PHE A C 1
ATOM 629 O O . PHE A 1 86 ? 0.512 9.562 7.521 1.00 91.50 86 PHE A O 1
ATOM 636 N N . LEU A 1 87 ? -1.364 8.344 7.276 1.00 92.69 87 LEU A N 1
ATOM 637 C CA . LEU A 1 87 ? -0.815 7.324 6.394 1.00 92.69 87 LEU A CA 1
ATOM 638 C C . LEU A 1 87 ? -1.443 7.432 5.010 1.00 92.69 87 LEU A C 1
ATOM 640 O O . LEU A 1 87 ? -2.649 7.666 4.890 1.00 92.69 87 LEU A O 1
ATOM 644 N N . LEU A 1 88 ? -0.630 7.218 3.978 1.00 94.12 88 LEU A N 1
ATOM 645 C CA . LEU A 1 88 ? -1.058 7.097 2.585 1.00 94.12 88 LEU A CA 1
ATOM 646 C C . LEU A 1 88 ? -0.947 5.639 2.142 1.00 94.12 88 LEU A C 1
ATOM 648 O O . LEU A 1 88 ? -0.035 4.937 2.561 1.00 94.12 88 LEU A O 1
ATOM 652 N N . CYS A 1 89 ? -1.868 5.181 1.295 1.00 94.69 89 CYS A N 1
ATOM 653 C CA . CYS A 1 89 ? -1.798 3.836 0.730 1.00 94.69 89 CYS A CA 1
ATOM 654 C C . CYS A 1 89 ? -0.531 3.674 -0.123 1.00 94.69 89 CYS A C 1
ATOM 656 O O . CYS A 1 89 ? -0.319 4.424 -1.073 1.00 94.69 89 CYS A O 1
ATOM 658 N N . GLU A 1 90 ? 0.269 2.655 0.179 1.00 93.25 90 GLU A N 1
ATOM 659 C CA . GLU A 1 90 ? 1.532 2.356 -0.509 1.00 93.25 90 GLU A CA 1
ATOM 660 C C . GLU A 1 90 ? 1.382 1.318 -1.631 1.00 93.25 90 GLU A C 1
ATOM 662 O O . GLU A 1 90 ? 2.315 1.077 -2.394 1.00 93.25 90 GLU A O 1
ATOM 667 N N . LEU A 1 91 ? 0.202 0.705 -1.777 1.00 91.81 91 LEU A N 1
ATOM 668 C CA . LEU A 1 91 ? -0.039 -0.365 -2.756 1.00 91.81 91 LEU A CA 1
ATOM 669 C C . LEU A 1 91 ? -0.160 0.120 -4.211 1.00 91.81 91 LEU A C 1
ATOM 671 O O . LEU A 1 91 ? -0.309 -0.700 -5.114 1.00 91.81 91 LEU A O 1
ATOM 675 N N . GLY A 1 92 ? -0.137 1.430 -4.466 1.00 88.00 92 GLY A N 1
ATOM 676 C CA . GLY A 1 92 ? -0.403 1.965 -5.801 1.00 88.00 92 GLY A CA 1
ATOM 677 C C . GLY A 1 92 ? -1.785 1.552 -6.322 1.00 88.00 92 GLY A C 1
ATOM 678 O O . GLY A 1 92 ? -2.750 1.546 -5.562 1.00 88.00 92 GLY A O 1
ATOM 679 N N . GLU A 1 93 ? -1.908 1.239 -7.612 1.00 87.31 93 GLU A N 1
ATOM 680 C CA . GLU A 1 93 ? -3.183 0.807 -8.205 1.00 87.31 93 GLU A CA 1
ATOM 681 C C . GLU A 1 93 ? -3.568 -0.593 -7.706 1.00 87.31 93 GLU A C 1
ATOM 683 O O . GLU A 1 93 ? -2.801 -1.545 -7.853 1.00 87.31 93 GLU A O 1
ATOM 688 N N . HIS A 1 94 ? -4.777 -0.742 -7.167 1.00 89.81 94 HIS A N 1
ATOM 689 C CA . HIS A 1 94 ? -5.312 -2.033 -6.740 1.00 89.81 94 HIS A CA 1
ATOM 690 C C . HIS A 1 94 ? -6.830 -2.106 -6.947 1.00 89.81 94 HIS A C 1
ATOM 692 O O . HIS A 1 94 ? -7.504 -1.086 -7.099 1.00 89.81 94 HIS A O 1
ATOM 698 N N . GLU A 1 95 ? -7.372 -3.327 -6.978 1.00 87.31 95 GLU A N 1
ATOM 699 C CA . GLU A 1 95 ? -8.802 -3.562 -7.198 1.00 87.31 95 GLU A CA 1
ATOM 700 C C . GLU A 1 95 ? -9.669 -3.006 -6.056 1.00 87.31 95 GLU A C 1
ATOM 702 O O . GLU A 1 95 ? -9.235 -2.885 -4.904 1.00 87.31 95 GLU A O 1
ATOM 707 N N . GLU A 1 96 ? -10.925 -2.693 -6.378 1.00 84.12 96 GLU A N 1
ATOM 708 C CA . GLU A 1 96 ? -11.928 -2.318 -5.384 1.00 84.12 96 GLU A CA 1
ATOM 709 C C . GLU A 1 96 ? -12.189 -3.493 -4.427 1.00 84.12 96 GLU A C 1
ATOM 711 O O . GLU A 1 96 ? -12.341 -4.640 -4.847 1.00 84.12 96 GLU A O 1
ATOM 716 N N . GLY A 1 97 ? -12.226 -3.212 -3.124 1.00 85.88 97 GLY A N 1
ATOM 717 C CA . GLY A 1 97 ? -12.383 -4.227 -2.078 1.00 85.88 97 GLY A CA 1
ATOM 718 C C . GLY A 1 97 ? -11.072 -4.813 -1.544 1.00 85.88 97 GLY A C 1
ATOM 719 O O . GLY A 1 97 ? -11.100 -5.486 -0.513 1.00 85.88 97 GLY A O 1
ATOM 720 N N . VAL A 1 98 ? -9.929 -4.525 -2.176 1.00 92.19 98 VAL A N 1
ATOM 721 C CA . VAL A 1 98 ? -8.609 -4.757 -1.571 1.00 92.19 98 VAL A CA 1
ATOM 722 C C . VAL A 1 98 ? -8.392 -3.737 -0.452 1.00 92.19 98 VAL A C 1
ATOM 724 O O . VAL A 1 98 ? -8.656 -2.548 -0.630 1.00 92.19 98 VAL A O 1
ATOM 727 N N . GLU A 1 99 ? -7.928 -4.204 0.711 1.00 95.50 99 GLU A N 1
ATOM 728 C CA . GLU A 1 99 ? -7.564 -3.318 1.820 1.00 95.50 99 GLU A CA 1
ATOM 729 C C . GLU A 1 99 ? -6.419 -2.397 1.390 1.00 95.50 99 GLU A C 1
ATOM 731 O O . GLU A 1 99 ? -5.424 -2.848 0.823 1.00 95.50 99 GLU A O 1
ATOM 736 N N . HIS A 1 100 ? -6.534 -1.115 1.710 1.00 95.88 100 HIS A N 1
ATOM 737 C CA . HIS A 1 100 ? -5.400 -0.209 1.637 1.00 95.88 100 HIS A CA 1
ATOM 738 C C . HIS A 1 100 ? -4.354 -0.623 2.669 1.00 95.88 100 HIS A C 1
ATOM 740 O O . HIS A 1 100 ? -4.713 -1.146 3.728 1.00 95.88 100 HIS A O 1
ATOM 746 N N . ALA A 1 101 ? -3.080 -0.378 2.376 1.00 96.62 101 ALA A N 1
ATOM 747 C CA . ALA A 1 101 ? -1.991 -0.743 3.268 1.00 96.62 101 ALA A CA 1
ATOM 748 C C . ALA A 1 101 ? -0.904 0.330 3.286 1.00 96.62 101 ALA A C 1
ATOM 750 O O . ALA A 1 101 ? -0.598 0.913 2.247 1.00 96.62 101 ALA A O 1
ATOM 751 N N . ALA A 1 102 ? -0.332 0.559 4.463 1.00 94.94 102 ALA A N 1
ATOM 752 C CA . ALA A 1 102 ? 0.802 1.449 4.679 1.00 94.94 102 ALA A CA 1
ATOM 753 C C . ALA A 1 102 ? 1.733 0.836 5.725 1.00 94.94 102 ALA A C 1
ATOM 755 O O . ALA A 1 102 ? 1.261 0.237 6.705 1.00 94.94 102 ALA A O 1
ATOM 756 N N . GLN A 1 103 ? 3.035 0.970 5.506 1.00 92.44 103 GLN A N 1
ATOM 757 C CA . GLN A 1 103 ? 4.043 0.549 6.460 1.00 92.44 103 GLN A CA 1
ATOM 758 C C . GLN A 1 103 ? 4.087 1.572 7.594 1.00 92.44 103 GLN A C 1
ATOM 760 O O . GLN A 1 103 ? 4.009 2.780 7.377 1.00 92.44 103 GLN A O 1
ATOM 765 N N . LEU A 1 104 ? 4.202 1.096 8.830 1.00 88.88 104 LEU A N 1
ATOM 766 C CA . LEU A 1 104 ? 4.515 1.973 9.947 1.00 88.88 104 LEU A CA 1
ATOM 767 C C . LEU A 1 104 ? 6.035 2.099 10.067 1.00 88.88 104 LEU A C 1
ATOM 769 O O . LEU A 1 104 ? 6.707 1.063 10.118 1.00 88.88 104 LEU A O 1
ATOM 773 N N . PRO A 1 105 ? 6.583 3.325 10.176 1.00 71.06 105 PRO A N 1
ATOM 774 C CA . PRO A 1 105 ? 7.979 3.512 10.537 1.00 71.06 105 PRO A CA 1
ATOM 775 C C . PRO A 1 105 ? 8.260 2.762 11.845 1.00 71.06 105 PRO A C 1
ATOM 777 O O . PRO A 1 105 ? 7.702 3.077 12.896 1.00 71.06 105 PRO A O 1
ATOM 780 N N . SER A 1 106 ? 9.092 1.726 11.777 1.00 63.91 106 SER A N 1
ATOM 781 C CA . SER A 1 106 ? 9.561 0.985 12.947 1.00 63.91 106 SER A CA 1
ATOM 782 C C . SER A 1 106 ? 11.085 1.005 12.954 1.00 63.91 106 SER A C 1
ATOM 784 O O . SER A 1 106 ? 11.712 0.981 11.897 1.00 63.91 106 SER A O 1
ATOM 786 N N . VAL A 1 107 ? 11.693 1.089 14.141 1.00 49.88 107 VAL A N 1
ATOM 787 C CA . VAL A 1 107 ? 13.162 1.175 14.275 1.00 49.88 107 VAL A CA 1
ATOM 788 C C . VAL A 1 107 ? 13.854 -0.131 13.857 1.00 49.88 107 VAL A C 1
ATOM 790 O O . VAL A 1 107 ? 15.040 -0.134 13.553 1.00 49.88 107 VAL A O 1
ATOM 793 N N . SER A 1 108 ? 13.106 -1.228 13.778 1.00 51.81 108 SER A N 1
ATOM 794 C CA . SER A 1 108 ? 13.446 -2.506 13.151 1.00 51.81 108 SER A CA 1
ATOM 795 C C . SER A 1 108 ? 12.407 -3.468 13.704 1.00 51.81 108 SER A C 1
ATOM 797 O O . SER A 1 108 ? 12.510 -3.829 14.878 1.00 51.81 108 SER A O 1
ATOM 799 N N . ALA A 1 109 ? 11.400 -3.880 12.936 1.00 56.34 109 ALA A N 1
ATOM 800 C CA . ALA A 1 109 ? 10.555 -4.956 13.436 1.00 56.34 109 ALA A CA 1
ATOM 801 C C . ALA A 1 109 ? 11.420 -6.223 13.570 1.00 56.34 109 ALA A C 1
ATOM 803 O O . ALA A 1 109 ? 12.210 -6.592 12.691 1.00 56.34 109 ALA A O 1
ATOM 804 N N . SER A 1 110 ? 11.374 -6.819 14.759 1.00 58.28 110 SER A N 1
ATOM 805 C CA . SER A 1 110 ? 12.269 -7.904 15.129 1.00 58.28 110 SER A CA 1
ATOM 806 C C . SER A 1 110 ? 12.125 -9.081 14.161 1.00 58.28 110 SER A C 1
ATOM 808 O O . SER A 1 110 ? 11.052 -9.397 13.644 1.00 58.28 110 SER A O 1
ATOM 810 N N . GLY A 1 111 ? 13.255 -9.712 13.832 1.00 64.81 111 GLY A N 1
ATOM 811 C CA . GLY A 1 111 ? 13.271 -10.865 12.930 1.00 64.81 111 GLY A CA 1
ATOM 812 C C . GLY A 1 111 ? 13.032 -10.552 11.446 1.00 64.81 111 GLY A C 1
ATOM 813 O O . GLY A 1 111 ? 12.662 -11.464 10.705 1.00 64.81 111 GLY A O 1
ATOM 814 N N . GLY A 1 112 ? 13.255 -9.308 10.999 1.00 75.38 112 GLY A N 1
ATOM 815 C CA . GLY A 1 112 ? 13.164 -8.932 9.581 1.00 75.38 112 GLY A CA 1
ATOM 816 C C . GLY A 1 112 ? 11.729 -8.900 9.060 1.00 75.38 112 GLY A C 1
ATOM 817 O O . GLY A 1 112 ? 11.478 -9.237 7.904 1.00 75.38 112 GLY A O 1
ATOM 818 N N . ARG A 1 113 ? 10.785 -8.575 9.942 1.00 83.81 113 ARG A N 1
ATOM 819 C CA . ARG A 1 113 ? 9.390 -8.290 9.606 1.00 83.81 113 ARG A CA 1
ATOM 820 C C . ARG A 1 113 ? 9.199 -6.783 9.598 1.00 83.81 113 ARG A C 1
ATOM 822 O O . ARG A 1 113 ? 10.032 -6.065 10.126 1.00 83.81 113 ARG A O 1
ATOM 829 N N . ASP A 1 114 ? 8.090 -6.335 9.040 1.00 86.88 114 ASP A N 1
ATOM 830 C CA . ASP A 1 114 ? 7.647 -4.949 9.061 1.00 86.88 114 ASP A CA 1
ATOM 831 C C . ASP A 1 114 ? 6.234 -4.882 9.631 1.00 86.88 114 ASP A C 1
ATOM 833 O O . ASP A 1 114 ? 5.410 -5.769 9.376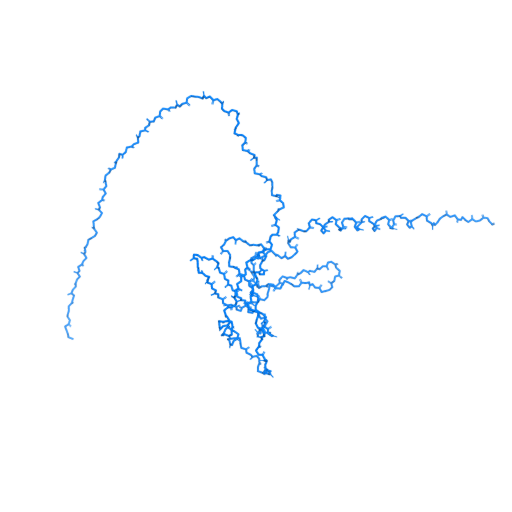 1.00 86.88 114 ASP A O 1
ATOM 837 N N . LEU A 1 115 ? 5.938 -3.829 10.391 1.00 90.06 115 LEU A N 1
ATOM 838 C CA . LEU A 1 115 ? 4.590 -3.580 10.885 1.00 90.06 115 LEU A CA 1
ATOM 839 C C . LEU A 1 115 ? 3.788 -2.805 9.838 1.00 90.06 115 LEU A C 1
ATOM 841 O O . LEU A 1 115 ? 4.155 -1.700 9.447 1.00 90.06 115 LEU A O 1
ATOM 845 N N . TRP A 1 116 ? 2.659 -3.371 9.427 1.00 93.94 116 TRP A N 1
ATOM 846 C CA . TRP A 1 116 ? 1.763 -2.792 8.431 1.00 93.94 116 TRP A CA 1
ATOM 847 C C . TRP A 1 116 ? 0.400 -2.481 9.034 1.00 93.94 116 TRP A C 1
ATOM 849 O O . TRP A 1 116 ? -0.161 -3.287 9.783 1.00 93.94 116 TRP A O 1
ATOM 859 N N . MET A 1 117 ? -0.165 -1.336 8.659 1.00 95.31 117 MET A N 1
ATOM 860 C CA . MET A 1 117 ? -1.564 -1.007 8.903 1.00 95.31 117 MET A CA 1
ATOM 861 C C . MET A 1 117 ? -2.379 -1.264 7.640 1.00 95.31 117 MET A C 1
ATOM 863 O O . MET A 1 117 ? -2.033 -0.786 6.564 1.00 95.31 117 MET A O 1
ATOM 867 N N . PHE A 1 118 ? -3.498 -1.966 7.797 1.00 96.81 118 PHE A N 1
ATOM 868 C CA . PHE A 1 118 ? -4.482 -2.190 6.744 1.00 96.81 118 PHE A CA 1
ATOM 869 C C . PHE A 1 118 ? -5.779 -1.468 7.075 1.00 96.81 118 PHE A C 1
ATOM 871 O O . PHE A 1 118 ? -6.184 -1.457 8.243 1.00 96.81 118 PHE A O 1
ATOM 878 N N . TRP A 1 119 ? -6.455 -0.906 6.072 1.00 96.69 119 TRP A N 1
ATOM 879 C CA . TRP A 1 119 ? -7.782 -0.323 6.256 1.00 96.69 119 TRP A CA 1
ATOM 880 C C . TRP A 1 119 ? -8.703 -0.492 5.051 1.00 96.69 119 TRP A C 1
ATOM 882 O O . TRP A 1 119 ? -8.277 -0.589 3.903 1.00 96.69 119 TRP A O 1
ATOM 892 N N . THR A 1 120 ? -10.003 -0.481 5.334 1.00 94.44 120 THR A N 1
ATOM 893 C CA . THR A 1 120 ? -11.063 -0.450 4.321 1.00 94.44 120 THR A CA 1
ATOM 894 C C . THR A 1 120 ? -11.961 0.750 4.537 1.00 94.44 120 THR A C 1
ATOM 896 O O . THR A 1 120 ? -12.405 0.998 5.668 1.00 94.44 120 THR A O 1
ATOM 899 N N . ASP A 1 121 ? -12.313 1.409 3.443 1.00 87.12 121 ASP A N 1
ATOM 900 C CA . ASP A 1 121 ? -13.362 2.416 3.421 1.00 87.12 121 ASP A CA 1
ATOM 901 C C . ASP A 1 121 ? -14.718 1.738 3.199 1.00 87.12 121 ASP A C 1
ATOM 903 O O . ASP A 1 121 ? -14.899 0.957 2.271 1.00 87.12 121 ASP A O 1
ATOM 907 N N . GLY A 1 122 ? -15.672 1.988 4.096 1.00 77.62 122 GLY A N 1
ATOM 908 C CA . GLY A 1 122 ? -17.025 1.433 4.032 1.00 77.62 122 GLY A CA 1
ATOM 909 C C . GLY A 1 122 ? -18.019 2.316 4.782 1.00 77.62 122 GLY A C 1
ATOM 910 O O . GLY A 1 122 ? -17.588 3.213 5.500 1.00 77.62 122 GLY A O 1
ATOM 911 N N . ASP A 1 123 ? -19.323 2.067 4.594 1.00 72.69 123 ASP A N 1
ATOM 912 C CA . ASP A 1 123 ? -20.542 2.688 5.171 1.00 72.69 123 ASP A CA 1
ATOM 913 C C . ASP A 1 123 ? -20.374 3.730 6.308 1.00 72.69 123 ASP A C 1
ATOM 915 O O . ASP A 1 123 ? -20.902 3.584 7.413 1.00 72.69 123 ASP A O 1
ATOM 919 N N . GLY A 1 124 ? -19.623 4.805 6.061 1.00 71.12 124 GLY A N 1
ATOM 920 C CA . GLY A 1 124 ? -19.302 5.841 7.046 1.00 71.12 124 GLY A CA 1
ATOM 921 C C . GLY A 1 124 ? -18.422 5.401 8.226 1.00 71.12 124 GLY A C 1
ATOM 922 O O . GLY A 1 124 ? -18.276 6.169 9.178 1.00 71.12 124 GLY A O 1
ATOM 923 N N . ARG A 1 125 ? -17.843 4.193 8.214 1.00 79.75 125 ARG A N 1
ATOM 924 C CA . ARG A 1 125 ? -16.923 3.710 9.257 1.00 79.75 125 ARG A CA 1
ATOM 925 C C . ARG A 1 125 ? -15.730 2.992 8.645 1.00 79.75 125 ARG A C 1
ATOM 927 O O . ARG A 1 125 ? -15.886 1.974 7.975 1.00 79.75 125 ARG A O 1
ATOM 934 N N . ARG A 1 126 ? -14.534 3.477 8.972 1.00 87.62 126 ARG A N 1
ATOM 935 C CA . ARG A 1 126 ? -13.273 2.831 8.614 1.00 87.62 126 ARG A CA 1
ATOM 936 C C . ARG A 1 126 ? -12.965 1.703 9.593 1.00 87.62 126 ARG A C 1
ATOM 938 O O . ARG A 1 126 ? -13.068 1.876 10.808 1.00 87.62 126 ARG A O 1
ATOM 945 N N . LYS A 1 127 ? -12.597 0.542 9.058 1.00 92.62 127 LYS A N 1
ATOM 946 C CA . LYS A 1 127 ? -12.041 -0.575 9.832 1.00 92.62 127 LYS A CA 1
ATOM 947 C C . LYS A 1 127 ? -10.547 -0.624 9.578 1.00 92.62 127 LYS A C 1
ATOM 949 O O . LYS A 1 127 ? -10.129 -0.377 8.450 1.00 92.62 127 LYS A O 1
ATOM 954 N N . PHE A 1 128 ? -9.778 -0.946 10.610 1.00 94.31 128 PHE A N 1
ATOM 955 C CA . PHE A 1 128 ? -8.336 -1.095 10.502 1.00 94.31 128 PHE A CA 1
ATOM 956 C C . PHE A 1 128 ? -7.837 -2.311 11.277 1.00 94.31 128 PHE A C 1
ATOM 958 O O . PHE A 1 128 ? -8.490 -2.779 12.213 1.00 94.31 128 PHE A O 1
ATOM 965 N N . ARG A 1 129 ? -6.664 -2.800 10.886 1.00 95.12 129 ARG A N 1
ATOM 966 C CA . ARG A 1 129 ? -5.913 -3.846 11.585 1.00 95.12 129 ARG A CA 1
ATOM 967 C C . ARG A 1 129 ? -4.414 -3.619 11.404 1.00 95.12 129 ARG A C 1
ATOM 969 O O . ARG A 1 129 ? -4.003 -3.055 10.394 1.00 95.12 129 ARG A O 1
ATOM 976 N N . PHE A 1 130 ? -3.621 -4.107 12.350 1.00 93.56 130 PHE A N 1
ATOM 977 C CA . PHE A 1 130 ? -2.161 -4.137 12.254 1.00 93.56 130 PHE A CA 1
ATOM 978 C C . PHE A 1 130 ? -1.687 -5.576 12.044 1.00 93.56 130 PHE A C 1
ATOM 980 O O . PHE A 1 130 ? -2.318 -6.507 12.552 1.00 93.56 130 PHE A O 1
ATOM 987 N N . ALA A 1 131 ? -0.619 -5.770 11.275 1.00 92.25 131 ALA A N 1
ATOM 988 C CA . ALA A 1 131 ? -0.003 -7.077 11.084 1.00 92.25 131 ALA A CA 1
ATOM 989 C C . ALA A 1 131 ? 1.500 -6.956 10.832 1.00 92.25 131 ALA A C 1
ATOM 991 O O . ALA A 1 131 ? 1.941 -6.063 10.113 1.00 92.25 131 ALA A O 1
ATOM 992 N N . GLU A 1 132 ? 2.257 -7.901 11.378 1.00 90.12 132 GLU A N 1
ATOM 993 C CA . GLU A 1 132 ? 3.681 -8.064 11.102 1.00 90.12 132 GLU A CA 1
ATOM 994 C C . GLU A 1 132 ? 3.870 -9.002 9.916 1.00 90.12 132 GLU A C 1
ATOM 996 O O . GLU A 1 132 ? 3.485 -10.177 9.959 1.00 90.12 132 GLU A O 1
ATOM 1001 N N . LEU A 1 133 ? 4.465 -8.497 8.843 1.00 90.88 133 LEU A N 1
ATOM 1002 C CA . LEU A 1 133 ? 4.640 -9.246 7.605 1.00 90.88 133 LEU A CA 1
ATOM 1003 C C . LEU A 1 133 ? 6.107 -9.262 7.197 1.00 90.88 133 LEU A C 1
ATOM 1005 O O . LEU A 1 133 ? 6.859 -8.350 7.509 1.00 90.88 133 LEU A O 1
ATOM 1009 N N . LEU A 1 134 ? 6.519 -10.334 6.523 1.00 90.81 134 LEU A N 1
ATOM 1010 C CA . LEU A 1 134 ? 7.846 -10.383 5.914 1.00 90.81 134 LEU A CA 1
ATOM 1011 C C . LEU A 1 134 ? 7.892 -9.421 4.723 1.00 90.81 134 LEU A C 1
ATOM 1013 O O . LEU A 1 134 ? 6.861 -9.256 4.066 1.00 90.81 134 LEU A O 1
ATOM 1017 N N . PRO A 1 135 ? 9.058 -8.849 4.398 1.00 90.62 135 PRO A N 1
ATOM 1018 C CA . PRO A 1 135 ? 9.236 -8.119 3.155 1.00 90.62 135 PRO A CA 1
ATOM 1019 C C . PRO A 1 135 ? 9.056 -9.055 1.957 1.00 90.62 135 PRO A C 1
ATOM 1021 O O . PRO A 1 135 ? 9.286 -10.268 2.029 1.00 90.62 135 PRO A O 1
ATOM 1024 N N . CYS A 1 136 ? 8.639 -8.483 0.835 1.00 92.75 136 CYS A N 1
ATOM 1025 C CA . CYS A 1 136 ? 8.487 -9.197 -0.417 1.00 92.75 136 CYS A CA 1
ATOM 1026 C C . CYS A 1 136 ? 9.850 -9.740 -0.882 1.00 92.75 136 CYS A C 1
ATOM 1028 O O . CYS A 1 136 ? 10.820 -8.986 -0.972 1.00 92.75 136 CYS A O 1
ATOM 1030 N N . PRO A 1 137 ? 9.956 -11.038 -1.226 1.00 91.19 137 PRO A N 1
ATOM 1031 C CA . PRO A 1 137 ? 11.228 -11.641 -1.628 1.00 91.19 137 PRO A CA 1
ATOM 1032 C C . PRO A 1 137 ? 11.667 -11.239 -3.044 1.00 91.19 137 PRO A C 1
ATOM 1034 O O . PRO A 1 137 ? 12.703 -11.703 -3.522 1.00 91.19 137 PRO A O 1
ATOM 1037 N N . ALA A 1 138 ? 10.863 -10.449 -3.759 1.00 90.31 138 ALA A N 1
ATOM 1038 C CA . ALA A 1 138 ? 11.138 -10.084 -5.134 1.00 90.31 138 ALA A CA 1
ATOM 1039 C C . ALA A 1 138 ? 12.266 -9.047 -5.218 1.00 90.31 138 ALA A C 1
ATOM 1041 O O . ALA A 1 138 ? 12.215 -7.984 -4.598 1.00 90.31 138 ALA A O 1
ATOM 1042 N N . VAL A 1 139 ? 13.276 -9.361 -6.030 1.00 86.19 139 VAL A N 1
ATOM 1043 C CA . VAL A 1 139 ? 14.447 -8.517 -6.278 1.00 86.19 139 VAL A CA 1
ATOM 1044 C C . VAL A 1 139 ? 14.617 -8.361 -7.782 1.00 86.19 139 VAL A C 1
ATOM 1046 O O . VAL A 1 139 ? 14.619 -9.357 -8.510 1.00 86.19 139 VAL A O 1
ATOM 1049 N N . ILE A 1 140 ? 14.796 -7.126 -8.254 1.00 80.50 140 ILE A N 1
ATOM 1050 C CA . ILE A 1 140 ? 15.187 -6.872 -9.639 1.00 80.50 140 ILE A CA 1
ATOM 1051 C C . ILE A 1 140 ? 16.690 -6.638 -9.744 1.00 80.50 140 ILE A C 1
ATOM 1053 O O . ILE A 1 140 ? 17.250 -5.715 -9.162 1.00 80.50 140 ILE A O 1
ATOM 1057 N N . HIS A 1 141 ? 17.350 -7.439 -10.574 1.00 76.44 141 HIS A N 1
ATOM 1058 C CA . HIS A 1 141 ? 18.727 -7.187 -10.979 1.00 76.44 141 HIS A CA 1
ATOM 1059 C C . HIS A 1 141 ? 18.725 -6.320 -12.237 1.00 76.44 141 HIS A C 1
ATOM 1061 O O . HIS A 1 141 ? 18.431 -6.799 -13.335 1.00 76.44 141 HIS A O 1
ATOM 1067 N N . ARG A 1 142 ? 19.049 -5.030 -12.101 1.00 67.75 142 ARG A N 1
ATOM 1068 C CA . ARG A 1 142 ? 19.262 -4.174 -13.274 1.00 67.75 142 ARG A CA 1
ATOM 1069 C C . ARG A 1 142 ? 20.551 -4.616 -13.973 1.00 67.75 142 ARG A C 1
ATOM 1071 O O . ARG A 1 142 ? 21.594 -4.775 -13.338 1.00 67.75 142 ARG A O 1
ATOM 1078 N N . LEU A 1 143 ? 20.450 -4.873 -15.280 1.00 56.78 143 LEU A N 1
ATOM 1079 C CA . LEU A 1 143 ? 21.520 -5.428 -16.113 1.00 56.78 143 LEU A CA 1
ATOM 1080 C C . LEU A 1 143 ? 22.845 -4.686 -15.868 1.00 56.78 143 LEU A C 1
ATOM 1082 O O . LEU A 1 143 ? 22.960 -3.518 -16.216 1.00 56.78 143 LEU A O 1
ATOM 1086 N N . SER A 1 144 ? 23.817 -5.424 -15.318 1.00 55.72 144 SER A N 1
ATOM 1087 C CA . SER A 1 144 ? 25.207 -5.066 -14.973 1.00 55.72 144 SER A CA 1
ATOM 1088 C C . SER A 1 144 ? 25.535 -4.694 -13.522 1.00 55.72 144 SER A C 1
ATOM 1090 O O . SER A 1 144 ? 26.717 -4.492 -13.242 1.00 55.72 144 SER A O 1
ATOM 1092 N N . VAL A 1 145 ? 24.580 -4.646 -12.590 1.00 55.44 145 VAL A N 1
ATOM 1093 C CA . VAL A 1 145 ? 24.880 -4.346 -11.175 1.00 55.44 145 VAL A CA 1
ATOM 1094 C C . VAL A 1 145 ? 24.788 -5.625 -10.336 1.00 55.44 145 VAL A C 1
ATOM 1096 O O . VAL A 1 145 ? 23.862 -6.417 -10.492 1.00 55.44 145 VAL A O 1
ATOM 1099 N N . LYS A 1 146 ? 25.795 -5.865 -9.483 1.00 57.91 146 LYS A N 1
ATOM 1100 C CA . LYS A 1 146 ? 25.809 -6.993 -8.528 1.00 57.91 146 LYS A CA 1
ATOM 1101 C C . LYS A 1 146 ? 24.717 -6.863 -7.459 1.00 57.91 146 LYS A C 1
ATOM 1103 O O . LYS A 1 146 ? 24.319 -7.870 -6.884 1.00 57.91 146 LYS A O 1
ATOM 1108 N N . ASP A 1 147 ? 24.225 -5.648 -7.265 1.00 62.91 147 ASP A N 1
ATOM 1109 C CA . ASP A 1 147 ? 23.197 -5.280 -6.305 1.00 62.91 147 ASP A CA 1
ATOM 1110 C C . ASP A 1 147 ? 21.860 -5.140 -7.043 1.00 62.91 147 ASP A C 1
ATOM 1112 O O . ASP A 1 147 ? 21.757 -4.427 -8.046 1.00 62.91 147 ASP A O 1
ATOM 1116 N N . GLY A 1 148 ? 20.861 -5.904 -6.601 1.00 69.38 148 GLY A N 1
ATOM 1117 C CA . GLY A 1 148 ? 19.487 -5.785 -7.079 1.00 69.38 148 GLY A CA 1
ATOM 1118 C C . GLY A 1 148 ? 18.666 -4.896 -6.151 1.00 69.38 148 GLY A C 1
ATOM 1119 O O . GLY A 1 148 ? 18.915 -4.873 -4.947 1.00 69.38 148 GLY A O 1
ATOM 1120 N N . ASP A 1 149 ? 17.678 -4.198 -6.705 1.00 80.38 149 ASP A N 1
ATOM 1121 C CA . ASP A 1 149 ? 16.720 -3.425 -5.915 1.00 80.38 149 ASP A CA 1
ATOM 1122 C C . ASP A 1 149 ? 15.630 -4.385 -5.404 1.00 80.38 149 ASP A C 1
ATOM 1124 O O . ASP A 1 149 ? 14.976 -5.070 -6.198 1.00 80.38 149 ASP A O 1
ATOM 1128 N N . ALA A 1 150 ? 15.453 -4.473 -4.084 1.00 86.31 150 ALA A N 1
ATOM 1129 C CA . ALA A 1 150 ? 14.397 -5.277 -3.467 1.00 86.31 150 ALA A CA 1
ATOM 1130 C C . ALA A 1 150 ? 13.058 -4.528 -3.473 1.00 86.31 150 ALA A C 1
ATOM 1132 O O . ALA A 1 150 ? 13.010 -3.299 -3.387 1.00 86.31 150 ALA A O 1
ATOM 1133 N N . CYS A 1 151 ? 11.957 -5.272 -3.557 1.00 89.38 151 CYS A N 1
ATOM 1134 C CA . CYS A 1 151 ? 10.642 -4.712 -3.290 1.00 89.38 151 CYS A CA 1
ATOM 1135 C C . CYS A 1 151 ? 10.524 -4.318 -1.808 1.00 89.38 151 CYS A C 1
ATOM 1137 O O . CYS A 1 151 ? 10.891 -5.092 -0.928 1.00 89.38 151 CYS A O 1
ATOM 1139 N N . VAL A 1 152 ? 9.991 -3.124 -1.545 1.00 88.06 152 VAL A N 1
ATOM 1140 C CA . VAL A 1 152 ? 9.828 -2.571 -0.186 1.00 88.06 152 VAL A CA 1
ATOM 1141 C C . VAL A 1 152 ? 8.469 -2.892 0.451 1.00 88.06 152 VAL A C 1
ATOM 1143 O O . VAL A 1 152 ? 8.215 -2.510 1.584 1.00 88.06 152 VAL A O 1
ATOM 1146 N N . LEU A 1 153 ? 7.580 -3.578 -0.272 1.00 92.62 153 LEU A N 1
ATOM 1147 C CA . LEU A 1 153 ? 6.258 -3.968 0.223 1.00 92.62 153 LEU A CA 1
ATOM 1148 C C . LEU A 1 153 ? 6.304 -5.335 0.924 1.00 92.62 153 LEU A C 1
ATOM 1150 O O . LEU A 1 153 ? 7.274 -6.079 0.802 1.00 92.62 153 LEU A O 1
ATOM 1154 N N . PHE A 1 154 ? 5.229 -5.703 1.622 1.00 93.81 154 PHE A N 1
ATOM 1155 C CA . PHE A 1 154 ? 5.097 -6.995 2.307 1.00 93.81 154 PHE A CA 1
ATOM 1156 C C . PHE A 1 154 ? 4.906 -8.198 1.362 1.00 93.81 154 PHE A C 1
ATOM 1158 O O . PHE A 1 154 ? 4.391 -8.073 0.254 1.00 93.81 154 PHE A O 1
ATOM 1165 N N . ASP A 1 155 ? 5.257 -9.403 1.818 1.00 93.25 155 ASP A N 1
ATOM 1166 C CA . ASP A 1 155 ? 5.095 -10.652 1.066 1.00 93.25 155 ASP A CA 1
ATOM 1167 C C . ASP A 1 155 ? 3.648 -10.865 0.593 1.00 93.25 155 ASP A C 1
ATOM 1169 O O . ASP A 1 155 ? 2.687 -10.731 1.355 1.00 93.25 155 ASP A O 1
ATOM 1173 N N . ARG A 1 156 ? 3.503 -11.248 -0.680 1.00 92.00 156 ARG A N 1
ATOM 1174 C CA . ARG A 1 156 ? 2.218 -11.408 -1.384 1.00 92.00 156 ARG A CA 1
ATOM 1175 C C . ARG A 1 156 ? 1.349 -10.145 -1.414 1.00 92.00 156 ARG A C 1
ATOM 1177 O O . ARG A 1 156 ? 0.120 -10.247 -1.399 1.00 92.00 156 ARG A O 1
ATOM 1184 N N . HIS A 1 157 ? 1.964 -8.966 -1.490 1.00 93.88 157 HIS A N 1
ATOM 1185 C CA . HIS A 1 157 ? 1.234 -7.734 -1.774 1.00 93.88 157 HIS A CA 1
ATOM 1186 C C . HIS A 1 157 ? 0.472 -7.818 -3.117 1.00 93.88 157 HIS A C 1
ATOM 1188 O O . HIS A 1 157 ? 0.941 -8.452 -4.065 1.00 93.88 157 HIS A O 1
ATOM 1194 N N . PRO A 1 158 ? -0.697 -7.161 -3.232 1.00 91.44 158 PRO A N 1
ATOM 1195 C CA . PRO A 1 158 ? -1.482 -7.137 -4.469 1.00 91.44 158 PRO A CA 1
ATOM 1196 C C . PRO A 1 158 ? -0.953 -6.130 -5.502 1.00 91.44 158 PRO A C 1
ATOM 1198 O O . PRO A 1 158 ? -1.342 -6.190 -6.666 1.00 91.44 158 PRO A O 1
ATOM 1201 N N . ALA A 1 159 ? -0.092 -5.199 -5.078 1.00 88.94 159 ALA A N 1
ATOM 1202 C CA . ALA A 1 159 ? 0.505 -4.186 -5.939 1.00 88.94 159 ALA A CA 1
ATOM 1203 C C . ALA A 1 159 ? 1.393 -4.820 -7.019 1.00 88.94 159 ALA A C 1
ATOM 1205 O O . ALA A 1 159 ? 2.100 -5.794 -6.751 1.00 88.94 159 ALA A O 1
ATOM 1206 N N . ALA A 1 160 ? 1.407 -4.238 -8.217 1.00 85.94 160 ALA A N 1
ATOM 1207 C CA . ALA A 1 160 ? 2.421 -4.569 -9.214 1.00 85.94 160 ALA A CA 1
ATOM 1208 C C . ALA A 1 160 ? 3.799 -4.087 -8.739 1.00 85.94 160 ALA A C 1
ATOM 1210 O O . ALA A 1 160 ? 3.906 -3.034 -8.104 1.00 85.94 160 ALA A O 1
ATOM 1211 N N . HIS A 1 161 ? 4.868 -4.813 -9.071 1.00 86.00 161 HIS A N 1
ATOM 1212 C CA . HIS A 1 161 ? 6.202 -4.302 -8.787 1.00 86.00 161 HIS A CA 1
ATOM 1213 C C . HIS A 1 161 ? 6.530 -3.124 -9.705 1.00 86.00 161 HIS A C 1
ATOM 1215 O O . HIS A 1 161 ? 6.033 -3.019 -10.829 1.00 86.00 161 HIS A O 1
ATOM 1221 N N . SER A 1 162 ? 7.444 -2.263 -9.257 1.00 75.44 162 SER A N 1
ATOM 1222 C CA . SER A 1 162 ? 7.884 -1.087 -10.016 1.00 75.44 162 SER A CA 1
ATOM 1223 C C . SER A 1 162 ? 8.476 -1.419 -11.392 1.00 75.44 162 SER A C 1
ATOM 1225 O O . SER A 1 162 ? 8.530 -0.549 -12.253 1.00 75.44 162 SER A O 1
ATOM 1227 N N . TRP A 1 163 ? 8.901 -2.664 -11.618 1.00 80.94 163 TRP A N 1
ATOM 1228 C CA . TRP A 1 163 ? 9.405 -3.158 -12.902 1.00 80.94 163 TRP A CA 1
ATOM 1229 C C . TRP A 1 163 ? 8.371 -3.896 -13.759 1.00 80.94 163 TRP A C 1
ATOM 1231 O O . TRP A 1 163 ? 8.609 -4.097 -14.946 1.00 80.94 163 TRP A O 1
ATOM 1241 N N . ASP A 1 164 ? 7.241 -4.307 -13.181 1.00 77.06 164 ASP A N 1
ATOM 1242 C CA . ASP A 1 164 ? 6.097 -4.833 -13.944 1.00 77.06 164 ASP A CA 1
ATOM 1243 C C . ASP A 1 164 ? 5.312 -3.686 -14.605 1.00 77.06 164 ASP A C 1
ATOM 1245 O O . ASP A 1 164 ? 4.520 -3.867 -15.533 1.00 77.06 164 ASP A O 1
ATOM 1249 N N . VAL A 1 165 ? 5.555 -2.478 -14.113 1.00 74.25 165 VAL A N 1
ATOM 1250 C CA . VAL A 1 165 ? 5.051 -1.220 -14.620 1.00 74.25 165 VAL A CA 1
ATOM 1251 C C . VAL A 1 165 ? 5.753 -0.853 -15.933 1.00 74.25 165 VAL A C 1
ATOM 1253 O O . VAL A 1 165 ? 6.965 -0.65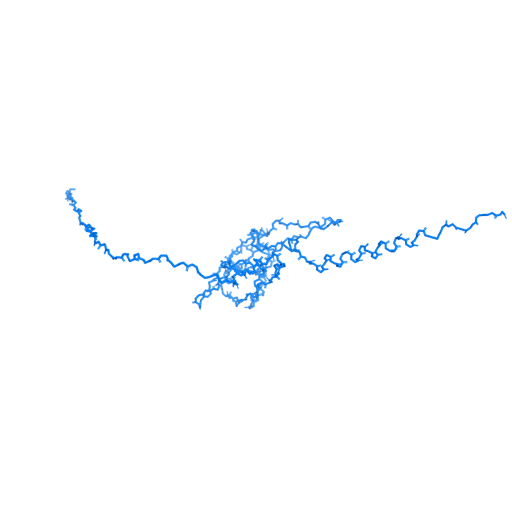9 -15.992 1.00 74.25 165 VAL A O 1
ATOM 1256 N N . THR A 1 166 ? 4.967 -0.713 -17.000 1.00 74.56 166 THR A N 1
ATOM 1257 C CA . THR A 1 166 ? 5.446 -0.124 -18.256 1.00 74.56 166 THR A CA 1
ATOM 1258 C C . THR A 1 166 ? 5.434 1.393 -18.121 1.00 74.56 166 THR A C 1
ATOM 1260 O O . THR A 1 166 ? 4.363 1.968 -17.952 1.00 74.56 166 THR A O 1
ATOM 1263 N N . ASP A 1 167 ? 6.595 2.037 -18.237 1.00 77.75 167 ASP A N 1
ATOM 1264 C CA . ASP A 1 167 ? 6.711 3.491 -18.373 1.00 77.75 167 ASP A CA 1
ATOM 1265 C C . ASP A 1 167 ? 7.016 3.836 -19.845 1.00 77.75 167 ASP A C 1
ATOM 1267 O O . ASP A 1 167 ? 8.178 3.794 -20.265 1.00 77.75 167 ASP A O 1
ATOM 1271 N N . PRO A 1 168 ? 5.998 4.205 -20.651 1.00 84.19 168 PRO A N 1
ATOM 1272 C CA . PRO A 1 168 ? 6.199 4.513 -22.064 1.00 84.19 168 PRO A CA 1
ATOM 1273 C C . PRO A 1 168 ? 7.139 5.700 -22.290 1.00 84.19 168 PRO A C 1
ATOM 1275 O O . PRO A 1 168 ? 7.767 5.795 -23.344 1.00 84.19 168 PRO A O 1
ATOM 1278 N N . LEU A 1 169 ? 7.233 6.630 -21.331 1.00 86.75 169 LEU A N 1
ATOM 1279 C CA . LEU A 1 169 ? 8.159 7.750 -21.437 1.00 86.75 169 LEU A CA 1
ATOM 1280 C C . LEU A 1 169 ? 9.595 7.267 -21.231 1.00 86.75 169 LEU A C 1
ATOM 1282 O O . LEU A 1 169 ? 10.471 7.646 -22.011 1.00 86.75 169 LEU A O 1
ATOM 1286 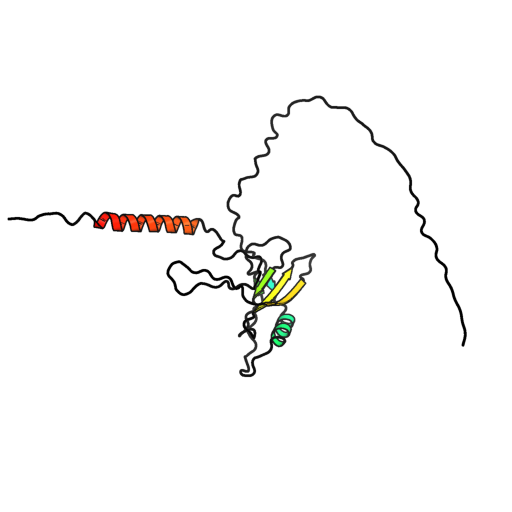N N . ALA A 1 170 ? 9.837 6.411 -20.235 1.00 83.94 170 ALA A N 1
ATOM 1287 C CA . ALA A 1 170 ? 11.142 5.781 -20.044 1.00 83.94 170 ALA A CA 1
ATOM 1288 C C . ALA A 1 170 ? 11.586 4.997 -21.286 1.00 83.94 170 ALA A C 1
ATOM 1290 O O . ALA A 1 170 ? 12.737 5.136 -21.709 1.00 83.94 170 ALA A O 1
ATOM 1291 N N . ASP A 1 171 ? 10.676 4.253 -21.920 1.00 86.06 171 ASP A N 1
ATOM 1292 C CA . ASP A 1 171 ? 10.966 3.508 -23.149 1.00 86.06 171 ASP A CA 1
ATOM 1293 C C . ASP A 1 171 ? 11.411 4.433 -24.293 1.00 86.06 171 ASP A C 1
ATOM 1295 O O . ASP A 1 171 ? 12.462 4.211 -24.906 1.00 86.06 171 ASP A O 1
ATOM 1299 N N . LEU A 1 172 ? 10.670 5.522 -24.534 1.00 91.94 172 LEU A N 1
ATOM 1300 C CA . LEU A 1 172 ? 11.006 6.519 -25.557 1.00 91.94 172 LEU A CA 1
ATOM 1301 C C . LEU A 1 172 ? 12.337 7.231 -25.264 1.00 91.94 172 LEU A C 1
ATOM 1303 O O . LEU A 1 172 ? 13.140 7.453 -26.176 1.00 91.94 172 LEU A O 1
ATOM 1307 N N . MET A 1 173 ? 12.609 7.567 -23.999 1.00 92.12 173 MET A N 1
ATOM 1308 C CA . MET A 1 173 ? 13.894 8.150 -23.595 1.00 92.12 173 MET A CA 1
ATOM 1309 C C . MET A 1 173 ? 15.047 7.175 -23.848 1.00 92.12 173 MET A C 1
ATOM 1311 O O . MET A 1 173 ? 16.081 7.562 -24.395 1.00 92.12 173 MET A O 1
ATOM 1315 N N . ALA A 1 174 ? 14.868 5.896 -23.516 1.00 89.75 174 ALA A N 1
ATOM 1316 C CA . ALA A 1 174 ? 15.878 4.875 -23.752 1.00 89.75 174 ALA A CA 1
ATOM 1317 C C . ALA A 1 174 ? 16.148 4.669 -25.254 1.00 89.75 174 ALA A C 1
ATOM 1319 O O . ALA A 1 174 ? 17.301 4.501 -25.658 1.00 89.75 174 ALA A O 1
ATOM 1320 N N . GLU A 1 175 ? 15.118 4.713 -26.105 1.00 92.00 175 GLU A N 1
ATOM 1321 C CA . GLU A 1 175 ? 15.276 4.682 -27.566 1.00 92.00 175 GLU A CA 1
ATOM 1322 C C . GLU A 1 175 ? 16.093 5.862 -28.086 1.00 92.00 175 GLU A C 1
ATOM 1324 O O . GLU A 1 175 ? 17.031 5.660 -28.866 1.00 92.00 175 GLU A O 1
ATOM 1329 N N . ARG A 1 176 ? 15.784 7.070 -27.606 1.00 92.88 176 ARG A N 1
ATOM 1330 C CA . ARG A 1 176 ? 16.502 8.291 -27.969 1.00 92.88 176 ARG A CA 1
ATOM 1331 C C . ARG A 1 176 ? 17.980 8.216 -27.588 1.00 92.88 176 ARG A C 1
ATOM 1333 O O . ARG A 1 176 ? 18.837 8.455 -28.436 1.00 92.88 176 ARG A O 1
ATOM 1340 N N . ILE A 1 177 ? 18.283 7.803 -26.358 1.00 93.12 177 ILE A N 1
ATOM 1341 C CA . ILE A 1 177 ? 19.664 7.627 -25.883 1.00 93.12 177 ILE A CA 1
ATOM 1342 C C . ILE A 1 177 ? 20.407 6.603 -26.757 1.00 93.12 177 ILE A C 1
ATOM 1344 O O . ILE A 1 177 ? 21.546 6.829 -27.165 1.00 93.12 177 ILE A O 1
ATOM 1348 N N . ARG A 1 178 ? 19.765 5.479 -27.114 1.00 91.50 178 ARG A N 1
ATOM 1349 C CA . ARG A 1 178 ? 20.364 4.471 -28.010 1.00 91.50 178 ARG A CA 1
ATOM 1350 C C . ARG A 1 178 ? 20.644 5.011 -29.410 1.00 91.50 178 ARG A C 1
ATOM 1352 O O . ARG A 1 178 ? 2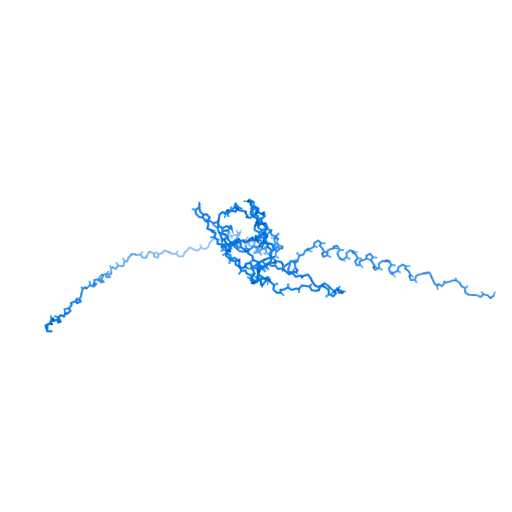1.547 4.506 -30.077 1.00 91.50 178 ARG A O 1
ATOM 1359 N N . GLU A 1 179 ? 19.833 5.934 -29.915 1.00 92.38 179 GLU A N 1
ATOM 1360 C CA . GLU A 1 179 ? 20.063 6.586 -31.207 1.00 92.38 179 GLU A CA 1
ATOM 1361 C C . GLU A 1 179 ? 21.248 7.557 -31.142 1.00 92.38 179 GLU A C 1
ATOM 1363 O O . GLU A 1 179 ? 22.110 7.513 -32.018 1.00 92.38 179 GLU A O 1
ATOM 1368 N N . GLU A 1 180 ? 21.340 8.364 -30.085 1.00 91.69 180 GLU A N 1
ATOM 1369 C CA . GLU A 1 180 ? 22.458 9.290 -29.853 1.00 91.69 180 GLU A CA 1
ATOM 1370 C C . GLU A 1 180 ? 23.789 8.543 -29.742 1.00 91.69 180 GLU A C 1
ATOM 1372 O O . GLU A 1 180 ? 24.710 8.800 -30.512 1.00 91.69 180 GLU A O 1
ATOM 1377 N N . VAL A 1 181 ? 23.847 7.496 -28.917 1.00 91.31 181 VAL A N 1
ATOM 1378 C CA . VAL A 1 181 ? 25.044 6.652 -28.783 1.00 91.31 181 VAL A CA 1
ATOM 1379 C C . VAL A 1 181 ? 25.446 5.991 -30.113 1.00 91.31 181 VAL A C 1
ATOM 1381 O O . VAL A 1 181 ? 26.631 5.765 -30.368 1.00 91.31 181 VAL A O 1
ATOM 1384 N N . ARG A 1 182 ? 24.479 5.650 -30.978 1.00 90.56 182 ARG A N 1
ATOM 1385 C CA . ARG A 1 182 ? 24.764 5.110 -32.318 1.00 90.56 182 ARG A CA 1
ATOM 1386 C C . ARG A 1 182 ? 25.328 6.174 -33.257 1.00 90.56 182 ARG A C 1
ATOM 1388 O O . ARG A 1 182 ? 26.237 5.845 -34.015 1.00 90.56 182 ARG A O 1
ATOM 1395 N N . ARG A 1 183 ? 24.823 7.413 -33.206 1.00 86.94 183 ARG A N 1
ATOM 1396 C CA . ARG A 1 183 ? 25.380 8.540 -33.971 1.00 86.94 183 ARG A CA 1
ATOM 1397 C C . ARG A 1 183 ? 26.826 8.810 -33.562 1.00 86.94 183 ARG A C 1
ATOM 1399 O O . ARG A 1 183 ? 27.692 8.793 -34.429 1.00 86.94 183 ARG A O 1
ATOM 1406 N N . ASP A 1 184 ? 27.095 8.916 -32.263 1.00 85.31 184 ASP A N 1
ATOM 1407 C CA . ASP A 1 184 ? 28.438 9.206 -31.741 1.00 85.31 184 ASP A CA 1
ATOM 1408 C C . ASP A 1 184 ? 29.463 8.127 -32.126 1.00 85.31 184 ASP A C 1
ATOM 1410 O O . ASP A 1 184 ? 30.607 8.421 -32.468 1.00 85.31 184 ASP A O 1
ATOM 1414 N N . ARG A 1 185 ? 29.054 6.850 -32.127 1.00 82.44 185 ARG A N 1
ATOM 1415 C CA . ARG A 1 185 ? 29.919 5.740 -32.565 1.00 82.44 185 ARG A CA 1
ATOM 1416 C C . ARG A 1 185 ? 30.069 5.639 -34.085 1.00 82.44 185 ARG A C 1
ATOM 1418 O O . ARG A 1 185 ? 31.061 5.082 -34.545 1.00 82.44 185 ARG A O 1
ATOM 1425 N N . GLY A 1 186 ? 29.095 6.129 -34.852 1.00 67.50 186 GLY A N 1
ATOM 1426 C CA . GLY A 1 186 ? 29.122 6.132 -36.316 1.00 67.50 186 GLY A CA 1
ATOM 1427 C C . GLY A 1 186 ? 30.006 7.232 -36.908 1.00 67.50 186 GLY A C 1
ATOM 1428 O O . GLY A 1 186 ? 30.611 7.014 -37.955 1.00 67.50 186 GLY A O 1
ATOM 1429 N N . ASP A 1 187 ? 30.127 8.373 -36.226 1.00 59.34 187 ASP A N 1
ATOM 1430 C CA . ASP A 1 187 ? 30.916 9.524 -36.693 1.00 59.34 187 ASP A CA 1
ATOM 1431 C C . ASP A 1 187 ? 32.428 9.369 -36.409 1.00 59.34 187 ASP A C 1
ATOM 1433 O O . ASP A 1 187 ? 33.272 9.911 -37.117 1.00 59.34 187 ASP A O 1
ATOM 1437 N N . GLY A 1 188 ? 32.807 8.523 -35.441 1.00 52.78 188 GLY A N 1
ATOM 1438 C CA . GLY A 1 188 ? 34.210 8.215 -35.117 1.00 52.78 188 GLY A CA 1
ATOM 1439 C C . GLY A 1 188 ? 34.932 7.266 -36.091 1.00 52.78 188 GLY A C 1
ATOM 1440 O O . GLY A 1 188 ? 36.100 6.947 -35.877 1.00 52.78 188 GLY A O 1
ATOM 1441 N N . GLY A 1 189 ? 34.262 6.776 -37.143 1.00 48.22 189 GLY A N 1
ATOM 1442 C CA . GLY A 1 189 ? 34.823 5.825 -38.117 1.00 48.22 189 GLY A CA 1
ATOM 1443 C C . GLY A 1 189 ? 35.430 6.450 -39.380 1.00 48.22 189 GLY A C 1
ATOM 1444 O O . GLY A 1 189 ? 35.952 5.719 -40.221 1.00 48.22 189 GLY A O 1
ATOM 1445 N N . ALA A 1 190 ? 35.356 7.776 -39.544 1.00 48.44 190 ALA A N 1
ATOM 1446 C CA . ALA A 1 190 ? 35.721 8.460 -40.789 1.00 48.44 190 ALA A CA 1
ATOM 1447 C C . ALA A 1 190 ? 37.014 9.299 -40.722 1.00 48.44 190 ALA A C 1
ATOM 1449 O O . ALA A 1 190 ? 37.331 9.990 -41.688 1.00 48.44 190 ALA A O 1
ATOM 1450 N N . GLU A 1 191 ? 37.801 9.215 -39.645 1.00 46.28 191 GLU A N 1
ATOM 1451 C CA . GLU A 1 191 ? 39.057 9.969 -39.511 1.00 46.28 191 GLU A CA 1
ATOM 1452 C C . GLU A 1 191 ? 40.260 9.028 -39.346 1.00 46.28 191 GLU A C 1
ATOM 1454 O O . GLU A 1 191 ? 40.892 8.923 -38.300 1.00 46.28 191 GLU A O 1
ATOM 1459 N N . GLY A 1 192 ? 40.550 8.263 -40.402 1.00 47.53 192 GLY A N 1
ATOM 1460 C CA . GLY A 1 192 ? 41.628 7.274 -40.376 1.00 47.53 192 GLY A CA 1
ATOM 1461 C C . GLY A 1 192 ? 42.177 6.844 -41.731 1.00 47.53 192 GLY A C 1
ATOM 1462 O O . GLY A 1 192 ? 42.784 5.785 -41.800 1.00 47.53 192 GLY A O 1
ATOM 1463 N N . VAL A 1 193 ? 41.987 7.604 -42.818 1.00 50.81 193 VAL A N 1
ATOM 1464 C CA . VAL A 1 193 ? 42.701 7.353 -44.088 1.00 50.81 193 VAL A CA 1
ATOM 1465 C C . VAL A 1 193 ? 42.953 8.667 -44.832 1.00 50.81 193 VAL A C 1
ATOM 1467 O O . VAL A 1 193 ? 42.115 9.115 -45.606 1.00 50.81 193 VAL A O 1
ATOM 1470 N N . ARG A 1 194 ? 44.127 9.271 -44.620 1.00 45.97 194 ARG A N 1
ATOM 1471 C CA . ARG A 1 194 ? 44.870 10.145 -45.558 1.00 45.97 194 ARG A CA 1
ATOM 1472 C C . ARG A 1 194 ? 46.210 10.475 -44.890 1.00 45.97 194 ARG A C 1
ATOM 1474 O O . ARG A 1 194 ? 46.221 11.059 -43.824 1.00 45.97 194 ARG A O 1
ATOM 1481 N N . GLY A 1 195 ? 47.377 10.149 -45.414 1.00 41.88 195 GLY A N 1
ATOM 1482 C CA . GLY A 1 195 ? 47.756 9.409 -46.600 1.00 41.88 195 GLY A CA 1
ATOM 1483 C C . GLY A 1 195 ? 49.246 9.118 -46.450 1.00 41.88 195 GLY A C 1
ATOM 1484 O O . GLY A 1 195 ? 50.010 9.965 -45.991 1.00 41.88 195 GLY A O 1
ATOM 1485 N N . GLY A 1 196 ? 49.641 7.892 -46.772 1.00 46.12 196 GLY A N 1
ATOM 1486 C CA . GLY A 1 196 ? 51.042 7.528 -46.854 1.00 46.12 196 GLY A CA 1
ATOM 1487 C C . GLY A 1 196 ? 51.656 7.920 -48.198 1.00 46.12 196 GLY A C 1
ATOM 1488 O O . GLY A 1 196 ? 51.018 7.754 -49.237 1.00 46.12 196 GLY A O 1
ATOM 1489 N N . ARG A 1 197 ? 52.948 8.264 -48.098 1.00 37.31 197 ARG A N 1
ATOM 1490 C CA . ARG A 1 197 ? 54.052 8.177 -49.080 1.0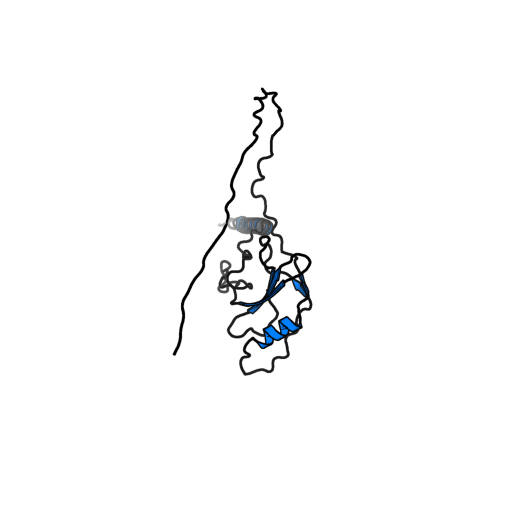0 37.31 197 ARG A CA 1
ATOM 1491 C C . ARG A 1 197 ? 54.214 9.284 -50.130 1.00 37.31 197 ARG A C 1
ATOM 1493 O O . ARG A 1 197 ? 53.224 9.884 -50.538 1.00 37.31 197 ARG A O 1
ATOM 1500 N N . PRO A 1 198 ? 55.435 9.418 -50.696 1.00 48.94 198 PRO A N 1
ATOM 1501 C CA . PRO A 1 198 ? 56.734 8.829 -50.308 1.00 48.94 198 PRO A CA 1
ATOM 1502 C C . PRO A 1 198 ? 57.708 9.824 -49.661 1.00 48.94 198 PRO A C 1
ATOM 1504 O O . PRO A 1 198 ? 57.590 11.040 -49.919 1.00 48.94 198 PRO A O 1
#